Protein AF-0000000066034000 (afdb_homodimer)

InterPro domains:
  IPR001564 Nucleoside diphosphate kinase [MF_00451] (3-138)
  IPR001564 Nucleoside diphosphate kinase [PR01243] (6-28)
  IPR001564 Nucleoside diphosphate kinase [PR01243] (50-69)
  IPR001564 Nucleoside diphosphate kinase [PR01243] (70-87)
  IPR001564 Nucleoside diphosphate kinase [PR01243] (91-107)
  IPR001564 Nucleoside diphosphate kinase [PR01243] (114-133)
  IPR023005 Nucleoside diphosphate kinase, active site [PS00469] (114-122)
  IPR034907 Nucleoside diphosphate kinase-like domain [PF00334] (4-137)
  IPR034907 Nucleoside diphosphate kinase-like domain [SM00562] (3-140)
  IPR036850 Nucleoside diphosphate kinase-like domain superfamily [G3DSA:3.30.70.141] (1-139)
  IPR036850 Nucleoside diphosphate kinase-like domain superfamily [SSF54919] (1-141)

pLDDT: mean 97.98, std 2.32, range [75.38, 98.94]

Radius of gyration: 18.68 Å; Cα contacts (8 Å, |Δi|>4): 639; chains: 2; bounding box: 47×59×44 Å

Organism: Shewanella woodyi (strain ATCC 51908 / MS32) (NCBI:txid392500)

Sequence (286 aa):
MAIERTFSIIKPDAVAKNNIGAIYNRFETAGLKIIASKMVHLSKEQAEGFYAEHSERPFFGALVAFMTSGPIMVQTLEGENAVLAHRDILGATNPAEAAPGTIRADFAESIDENAAHGSDSVASAEREVAYFFSAEELCPRTRMAIERTFSIIKPDAVAKNNIGAIYNRFETAGLKIIASKMVHLSKEQAEGFYAEHSERPFFGALVAFMTSGPIMVQTLEGENAVLAHRDILGATNPAEAAPGTIRADFAESIDENAAHGSDSVASAEREVAYFFSAEELCPRTR

Foldseek 3Di:
DDKAKKKKKQAFQCVVVVCPVVLVVLCVVLPKDWQFKDKDQDDLVLLCVLVVVCVPPPCSVVLSCRRNVGIMMMTMIIDDVSQVSLDLQQADLALVRGDPRHQQVVRADGSSGRRMDMDNDRVSRVVNCVSVDDPVRGHDPPD/DDKAKKKKKFAFQCVVVVCPVVLVVLCVVLPKDWQFKDKDQDDLVLLCVLVVVCVPPPCSVVLSCRRNVGIMMMTMIIDDVSQVSLDLQQADLALVRGDPRHQQVVRADGSSGRRMDIDNDRVSRVVNCVSVDDPVRGHDPPD

Nearest PDB structures (foldseek):
  4s0m-assembly4_H  TM=9.935E-01  e=2.682E-28  Acinetobacter baumannii
  6aes-assembly2_B  TM=9.960E-01  e=1.277E-26  Pseudomonas aeruginosa
  2hur-assembly1_A  TM=9.960E-01  e=2.692E-26  Escherichia coli
  3vgv-assembly3_E  TM=9.966E-01  e=9.757E-26  Halomonas sp. #593
  5v6d-assembly3_F  TM=9.960E-01  e=4.334E-25  Neisseria gonorrhoeae NCCP11945

Solvent-accessible surface area (backbone atoms only — not comparable to full-atom values): 14395 Å² total; per-residue (Å²): 129,61,77,32,52,22,24,37,33,40,28,28,65,24,46,52,67,50,37,57,14,59,52,41,29,54,44,27,73,71,61,34,38,79,31,24,36,36,42,44,59,44,48,66,68,55,40,46,60,73,48,44,92,39,66,86,44,90,57,33,66,60,49,40,52,49,54,43,51,19,31,28,40,40,34,34,34,36,24,67,47,21,35,63,54,49,45,61,46,34,36,40,70,44,23,92,73,16,52,85,88,13,48,13,36,70,58,27,81,37,65,88,47,26,27,57,49,65,35,90,38,64,70,51,8,54,54,53,38,55,72,78,40,58,78,85,44,52,31,69,79,70,83,129,61,76,31,52,22,24,40,31,40,28,27,65,25,46,53,67,50,38,57,14,60,52,41,29,53,44,27,74,70,60,35,40,79,30,24,36,36,42,46,59,44,48,68,68,57,41,46,61,73,46,44,92,38,65,85,45,92,58,33,65,60,49,38,52,49,54,42,51,20,32,29,40,39,34,34,33,36,23,66,47,22,35,62,52,48,45,60,47,35,35,41,68,43,24,91,74,17,55,86,87,14,47,12,36,70,59,27,83,36,66,90,46,27,28,57,49,66,34,91,37,62,71,52,9,53,54,54,40,54,72,78,39,57,79,85,46,53,31,69,79,70,83

Structure (mmCIF, N/CA/C/O backbone):
data_AF-0000000066034000-model_v1
#
loop_
_entity.id
_entity.type
_entity.pdbx_description
1 polymer 'Nucleoside diphosphate kinase'
#
loop_
_atom_site.group_PDB
_atom_site.id
_atom_site.type_symbol
_atom_site.label_atom_id
_atom_site.label_alt_id
_atom_site.label_comp_id
_atom_site.label_asym_id
_atom_site.label_entity_id
_atom_site.label_seq_id
_atom_site.pdbx_PDB_ins_code
_atom_site.Cartn_x
_atom_site.Cartn_y
_atom_site.Cartn_z
_atom_site.occupancy
_atom_site.B_iso_or_equiv
_atom_site.auth_seq_id
_atom_site.auth_comp_id
_atom_site.auth_asym_id
_atom_site.auth_atom_id
_atom_site.pdbx_PDB_model_num
ATOM 1 N N . MET A 1 1 ? 25.391 -10.039 -3.061 1 75.38 1 MET A N 1
ATOM 2 C CA . MET A 1 1 ? 24.344 -10.734 -3.809 1 75.38 1 MET A CA 1
ATOM 3 C C . MET A 1 1 ? 23.641 -9.781 -4.77 1 75.38 1 MET A C 1
ATOM 5 O O . MET A 1 1 ? 23.734 -8.562 -4.625 1 75.38 1 MET A O 1
ATOM 9 N N . ALA A 1 2 ? 22.906 -10.352 -5.715 1 91.31 2 ALA A N 1
ATOM 10 C CA . ALA A 1 2 ? 22.391 -9.5 -6.785 1 91.31 2 ALA A CA 1
ATOM 11 C C . ALA A 1 2 ? 21.109 -8.797 -6.359 1 91.31 2 ALA A C 1
ATOM 13 O O . ALA A 1 2 ? 20.25 -9.398 -5.707 1 91.31 2 ALA A O 1
ATOM 14 N N . ILE A 1 3 ? 20.953 -7.5 -6.457 1 96.19 3 ILE A N 1
ATOM 15 C CA . ILE A 1 3 ? 19.703 -6.754 -6.277 1 96.19 3 ILE A CA 1
ATOM 16 C C . ILE A 1 3 ? 18.75 -7.066 -7.422 1 96.19 3 ILE A C 1
ATOM 18 O O . ILE A 1 3 ? 19.109 -6.938 -8.594 1 96.19 3 ILE A O 1
ATOM 22 N N . GLU A 1 4 ? 17.594 -7.617 -7.07 1 98.25 4 GLU A N 1
ATOM 23 C CA . GLU A 1 4 ? 16.547 -7.98 -8.023 1 98.25 4 GLU A CA 1
ATOM 24 C C . GLU A 1 4 ? 15.242 -7.262 -7.703 1 98.25 4 GLU A C 1
ATOM 26 O O . GLU A 1 4 ? 15.094 -6.691 -6.621 1 98.25 4 GLU A O 1
ATOM 31 N N . ARG A 1 5 ? 14.5 -7.227 -8.727 1 98.62 5 ARG A N 1
ATOM 32 C CA . ARG A 1 5 ? 13.109 -6.805 -8.555 1 98.62 5 ARG A CA 1
ATOM 33 C C . ARG A 1 5 ? 12.148 -7.965 -8.781 1 98.62 5 ARG A C 1
ATOM 35 O O . ARG A 1 5 ? 12.43 -8.852 -9.586 1 98.62 5 ARG A O 1
ATOM 42 N N . THR A 1 6 ? 11.062 -7.984 -8.078 1 98.88 6 THR A N 1
ATOM 43 C CA . THR A 1 6 ? 9.992 -8.961 -8.281 1 98.88 6 THR A CA 1
ATOM 44 C C . THR A 1 6 ? 8.625 -8.289 -8.188 1 98.88 6 THR A C 1
ATOM 46 O O . THR A 1 6 ? 8.523 -7.137 -7.762 1 98.88 6 THR A O 1
ATOM 49 N N . PHE A 1 7 ? 7.66 -8.953 -8.742 1 98.94 7 PHE A N 1
ATOM 50 C CA . PHE A 1 7 ? 6.289 -8.469 -8.758 1 98.94 7 PHE A CA 1
ATOM 51 C C . PHE A 1 7 ? 5.434 -9.203 -7.734 1 98.94 7 PHE A C 1
ATOM 53 O O . PHE A 1 7 ? 5.594 -10.406 -7.539 1 98.94 7 PHE A O 1
ATOM 60 N N . SER A 1 8 ? 4.516 -8.469 -7.133 1 98.94 8 SER A N 1
ATOM 61 C CA . SER A 1 8 ? 3.664 -9.031 -6.09 1 98.94 8 SER A CA 1
ATOM 62 C C . SER A 1 8 ? 2.238 -8.508 -6.199 1 98.94 8 SER A C 1
ATOM 64 O O . SER A 1 8 ? 2.023 -7.34 -6.535 1 98.94 8 SER A O 1
ATOM 66 N N . ILE A 1 9 ? 1.242 -9.32 -5.922 1 98.94 9 ILE A N 1
ATOM 67 C CA . ILE A 1 9 ? -0.157 -8.93 -5.793 1 98.94 9 ILE A CA 1
ATOM 68 C C . ILE A 1 9 ? -0.694 -9.375 -4.434 1 98.94 9 ILE A C 1
ATOM 70 O O . ILE A 1 9 ? -0.522 -10.531 -4.039 1 98.94 9 ILE A O 1
ATOM 74 N N . ILE A 1 10 ? -1.236 -8.531 -3.701 1 98.94 10 ILE A N 1
ATOM 75 C CA . ILE A 1 10 ? -2.189 -8.938 -2.674 1 98.94 10 ILE A CA 1
ATOM 76 C C . ILE A 1 10 ? -3.574 -9.109 -3.291 1 98.94 10 ILE A C 1
ATOM 78 O O . ILE A 1 10 ? -4.141 -8.156 -3.836 1 98.94 10 ILE A O 1
ATOM 82 N N . LYS A 1 11 ? -4.113 -10.258 -3.158 1 98.88 11 LYS A N 1
ATOM 83 C CA . LYS A 1 11 ? -5.281 -10.656 -3.934 1 98.88 11 LYS A CA 1
ATOM 84 C C . LYS A 1 11 ? -6.574 -10.211 -3.252 1 98.88 11 LYS A C 1
ATOM 86 O O . LYS A 1 11 ? -6.547 -9.711 -2.125 1 98.88 11 LYS A O 1
ATOM 91 N N . PRO A 1 12 ? -7.73 -10.352 -3.938 1 98.75 12 PRO A N 1
ATOM 92 C CA . PRO A 1 12 ? -8.984 -9.766 -3.467 1 98.75 12 PRO A CA 1
ATOM 93 C C . PRO A 1 12 ? -9.391 -10.266 -2.082 1 98.75 12 PRO A C 1
ATOM 95 O O . PRO A 1 12 ? -9.922 -9.5 -1.274 1 98.75 12 PRO A O 1
ATOM 98 N N . ASP A 1 13 ? -9.148 -11.508 -1.766 1 98.31 13 ASP A N 1
ATOM 99 C CA . ASP A 1 13 ? -9.562 -12.062 -0.48 1 98.31 13 ASP A CA 1
ATOM 100 C C . ASP A 1 13 ? -8.812 -11.398 0.671 1 98.31 13 ASP A C 1
ATOM 102 O O . ASP A 1 13 ? -9.414 -11.023 1.682 1 98.31 13 ASP A O 1
ATOM 106 N N . ALA A 1 14 ? -7.531 -11.266 0.508 1 98.69 14 ALA A N 1
ATOM 107 C CA . ALA A 1 14 ? -6.707 -10.648 1.547 1 98.69 14 ALA A CA 1
ATOM 108 C C . ALA A 1 14 ? -7.012 -9.156 1.677 1 98.69 14 ALA A C 1
ATOM 110 O O . ALA A 1 14 ? -7.023 -8.617 2.783 1 98.69 14 ALA A O 1
ATOM 111 N N . VAL A 1 15 ? -7.262 -8.461 0.536 1 98.88 15 VAL A N 1
ATOM 112 C CA . VAL A 1 15 ? -7.656 -7.055 0.576 1 98.88 15 VAL A CA 1
ATOM 113 C C . VAL A 1 15 ? -8.984 -6.91 1.319 1 98.88 15 VAL A C 1
ATOM 115 O O . VAL A 1 15 ? -9.125 -6.039 2.18 1 98.88 15 VAL A O 1
ATOM 118 N N . ALA A 1 16 ? -9.914 -7.77 1.046 1 98.56 16 ALA A N 1
ATOM 119 C CA . ALA A 1 16 ? -11.234 -7.723 1.656 1 98.56 16 ALA A CA 1
ATOM 120 C C . ALA A 1 16 ? -11.148 -7.883 3.172 1 98.56 16 ALA A C 1
ATOM 122 O O . ALA A 1 16 ? -11.953 -7.312 3.91 1 98.56 16 ALA A O 1
ATOM 123 N N . LYS A 1 17 ? -10.172 -8.578 3.596 1 98.19 17 LYS A N 1
ATOM 124 C CA . LYS A 1 17 ? -10.039 -8.898 5.012 1 98.19 17 LYS A CA 1
ATOM 125 C C . LYS A 1 17 ? -9.156 -7.879 5.727 1 98.19 17 LYS A C 1
ATOM 127 O O . LYS A 1 17 ? -8.789 -8.07 6.891 1 98.19 17 LYS A O 1
ATOM 132 N N . ASN A 1 18 ? -8.766 -6.824 5.043 1 98.69 18 ASN A N 1
ATOM 133 C CA . ASN A 1 18 ? -7.918 -5.781 5.613 1 98.69 18 ASN A CA 1
ATOM 134 C C . ASN A 1 18 ? -6.562 -6.332 6.047 1 98.69 18 ASN A C 1
ATOM 136 O O . ASN A 1 18 ? -6.094 -6.039 7.148 1 98.69 18 ASN A O 1
ATOM 140 N N . ASN A 1 19 ? -5.914 -7.047 5.121 1 98.81 19 ASN A N 1
ATOM 141 C CA . ASN A 1 19 ? -4.621 -7.637 5.449 1 98.81 19 ASN A CA 1
ATOM 142 C C . ASN A 1 19 ? -3.492 -6.996 4.645 1 98.81 19 ASN A C 1
ATOM 144 O O . ASN A 1 19 ? -2.381 -7.523 4.598 1 98.81 19 ASN A O 1
ATOM 148 N N . ILE A 1 20 ? -3.713 -5.906 3.961 1 98.94 20 ILE A N 1
ATOM 149 C CA . ILE A 1 20 ? -2.693 -5.262 3.145 1 98.94 20 ILE A CA 1
ATOM 150 C C . ILE A 1 20 ? -1.487 -4.902 4.012 1 98.94 20 ILE A C 1
ATOM 152 O O . ILE A 1 20 ? -0.352 -5.258 3.684 1 98.94 20 ILE A O 1
ATOM 156 N N . GLY A 1 21 ? -1.749 -4.223 5.129 1 98.88 21 GLY A N 1
ATOM 157 C CA . GLY A 1 21 ? -0.679 -3.771 6.004 1 98.88 21 GLY A CA 1
ATOM 158 C C . GLY A 1 21 ? 0.119 -4.91 6.609 1 98.88 21 GLY A C 1
ATOM 159 O O . GLY A 1 21 ? 1.35 -4.863 6.648 1 98.88 21 GLY A O 1
ATOM 160 N N . ALA A 1 22 ? -0.566 -5.895 7.109 1 98.88 22 ALA A N 1
ATOM 161 C CA . ALA A 1 22 ? 0.103 -7.051 7.699 1 98.88 22 ALA A CA 1
ATOM 162 C C . ALA A 1 22 ? 1.026 -7.723 6.688 1 98.88 22 ALA A C 1
ATOM 164 O O . ALA A 1 22 ? 2.146 -8.117 7.023 1 98.88 22 ALA A O 1
ATOM 165 N N . ILE A 1 23 ? 0.591 -7.855 5.465 1 98.94 23 ILE A N 1
ATOM 166 C CA . ILE A 1 23 ? 1.365 -8.516 4.422 1 98.94 23 ILE A CA 1
ATOM 167 C C . ILE A 1 23 ? 2.539 -7.633 4.008 1 98.94 23 ILE A C 1
ATOM 169 O O . ILE A 1 23 ? 3.676 -8.102 3.912 1 98.94 23 ILE A O 1
ATOM 173 N N . TYR A 1 24 ? 2.312 -6.316 3.77 1 98.94 24 TYR A N 1
ATOM 174 C CA . TYR A 1 24 ? 3.391 -5.387 3.457 1 98.94 24 TYR A CA 1
ATOM 175 C C . TYR A 1 24 ? 4.465 -5.41 4.539 1 98.94 24 TYR A C 1
ATOM 177 O O . TYR A 1 24 ? 5.656 -5.344 4.242 1 98.94 24 TYR A O 1
ATOM 185 N N . ASN A 1 25 ? 3.988 -5.473 5.762 1 98.81 25 ASN A N 1
ATOM 186 C CA . ASN A 1 25 ? 4.934 -5.469 6.871 1 98.81 25 ASN A CA 1
ATOM 187 C C . ASN A 1 25 ? 5.875 -6.672 6.809 1 98.81 25 ASN A C 1
ATOM 189 O O . ASN A 1 25 ? 7.047 -6.566 7.172 1 98.81 25 ASN A O 1
ATOM 193 N N . ARG A 1 26 ? 5.375 -7.801 6.363 1 98.62 26 ARG A N 1
ATOM 194 C CA . ARG A 1 26 ? 6.219 -8.984 6.219 1 98.62 26 ARG A CA 1
ATOM 195 C C . ARG A 1 26 ? 7.277 -8.766 5.145 1 98.62 26 ARG A C 1
ATOM 197 O O . ARG A 1 26 ? 8.422 -9.203 5.297 1 98.62 26 ARG A O 1
ATOM 204 N N . PHE A 1 27 ? 6.906 -8.141 3.977 1 98.81 27 PHE A N 1
ATOM 205 C CA . PHE A 1 27 ? 7.879 -7.84 2.936 1 98.81 27 PHE A CA 1
ATOM 206 C C . PHE A 1 27 ? 8.984 -6.938 3.473 1 98.81 27 PHE A C 1
ATOM 208 O O . PHE A 1 27 ? 10.172 -7.234 3.309 1 98.81 27 PHE A O 1
ATOM 215 N N . GLU A 1 28 ? 8.562 -5.902 4.16 1 98.75 28 GLU A N 1
ATOM 216 C CA . GLU A 1 28 ? 9.5 -4.863 4.586 1 98.75 28 GLU A CA 1
ATOM 217 C C . GLU A 1 28 ? 10.398 -5.359 5.711 1 98.75 28 GLU A C 1
ATOM 219 O O . GLU A 1 28 ? 11.586 -5.023 5.754 1 98.75 28 GLU A O 1
ATOM 224 N N . THR A 1 29 ? 9.875 -6.16 6.625 1 98.12 29 THR A N 1
ATOM 225 C CA . THR A 1 29 ? 10.68 -6.672 7.727 1 98.12 29 THR A CA 1
ATOM 226 C C . THR A 1 29 ? 11.695 -7.699 7.227 1 98.12 29 THR A C 1
ATOM 228 O O . THR A 1 29 ? 12.703 -7.953 7.883 1 98.12 29 THR A O 1
ATOM 231 N N . ALA A 1 30 ? 11.422 -8.297 6.078 1 98.06 30 ALA A N 1
ATOM 232 C CA . ALA A 1 30 ? 12.336 -9.25 5.465 1 98.06 30 ALA A CA 1
ATOM 233 C C . ALA A 1 30 ? 13.398 -8.531 4.633 1 98.06 30 ALA A C 1
ATOM 235 O O . ALA A 1 30 ? 14.242 -9.172 3.998 1 98.06 30 ALA A O 1
ATOM 236 N N . GLY A 1 31 ? 13.305 -7.238 4.562 1 97.88 31 GLY A N 1
ATOM 237 C CA . GLY A 1 31 ? 14.344 -6.457 3.914 1 97.88 31 GLY A CA 1
ATOM 238 C C . GLY A 1 31 ? 14.008 -6.078 2.486 1 97.88 31 GLY A C 1
ATOM 239 O O . GLY A 1 31 ? 14.812 -5.465 1.789 1 97.88 31 GLY A O 1
ATOM 240 N N . LEU A 1 32 ? 12.852 -6.484 1.989 1 98.81 32 LEU A N 1
ATOM 241 C CA . LEU A 1 32 ? 12.406 -6.066 0.664 1 98.81 32 LEU A CA 1
ATOM 242 C C . LEU A 1 32 ? 11.844 -4.648 0.703 1 98.81 32 LEU A C 1
ATOM 244 O O . LEU A 1 32 ? 11.164 -4.273 1.661 1 98.81 32 LEU A O 1
ATOM 248 N N . LYS A 1 33 ? 12.117 -3.871 -0.318 1 98.88 33 LYS A N 1
ATOM 249 C CA . LYS A 1 33 ? 11.648 -2.492 -0.419 1 98.88 33 LYS A CA 1
ATOM 250 C C . LYS A 1 33 ? 10.562 -2.355 -1.48 1 98.88 33 LYS A C 1
ATOM 252 O O . LYS A 1 33 ? 10.75 -2.771 -2.625 1 98.88 33 LYS A O 1
ATOM 257 N N . ILE A 1 34 ? 9.453 -1.823 -1.11 1 98.94 34 ILE A N 1
ATOM 258 C CA . ILE A 1 34 ? 8.43 -1.477 -2.09 1 98.94 34 ILE A CA 1
ATOM 259 C C . ILE A 1 34 ? 8.883 -0.264 -2.9 1 98.94 34 ILE A C 1
ATOM 261 O O . ILE A 1 34 ? 9.164 0.797 -2.34 1 98.94 34 ILE A O 1
ATOM 265 N N . ILE A 1 35 ? 8.898 -0.412 -4.242 1 98.94 35 ILE A N 1
ATOM 266 C CA . ILE A 1 35 ? 9.398 0.701 -5.043 1 98.94 35 ILE A CA 1
ATOM 267 C C . ILE A 1 35 ? 8.328 1.13 -6.051 1 98.94 35 ILE A C 1
ATOM 269 O O . ILE A 1 35 ? 8.516 2.102 -6.785 1 98.94 35 ILE A O 1
ATOM 273 N N . ALA A 1 36 ? 7.254 0.434 -6.148 1 98.94 36 ALA A N 1
ATOM 274 C CA . ALA A 1 36 ? 6.008 0.792 -6.824 1 98.94 36 ALA A CA 1
ATOM 275 C C . ALA A 1 36 ? 4.82 0.062 -6.207 1 98.94 36 ALA A C 1
ATOM 277 O O . ALA A 1 36 ? 4.941 -1.09 -5.785 1 98.94 36 ALA A O 1
ATOM 278 N N . SER A 1 37 ? 3.754 0.711 -6.199 1 98.94 37 SER A N 1
ATOM 279 C CA . SER A 1 37 ? 2.547 0.108 -5.641 1 98.94 37 SER A CA 1
ATOM 280 C C . SER A 1 37 ? 1.302 0.892 -6.039 1 98.94 37 SER A C 1
ATOM 282 O O . SER A 1 37 ? 1.327 2.123 -6.09 1 98.94 37 SER A O 1
ATOM 284 N N . LYS A 1 38 ? 0.233 0.227 -6.324 1 98.88 38 LYS A N 1
ATOM 285 C CA . LYS A 1 38 ? -1.066 0.875 -6.477 1 98.88 38 LYS A CA 1
ATOM 286 C C . LYS A 1 38 ? -2.205 -0.127 -6.305 1 98.88 38 LYS A C 1
ATOM 288 O O . LYS A 1 38 ? -2.025 -1.324 -6.539 1 98.88 38 LYS A O 1
ATOM 293 N N . MET A 1 39 ? -3.311 0.353 -5.84 1 98.94 39 MET A N 1
ATOM 294 C CA . MET A 1 39 ? -4.547 -0.422 -5.777 1 98.94 39 MET A CA 1
ATOM 295 C C . MET A 1 39 ? -5.289 -0.371 -7.109 1 98.94 39 MET A C 1
ATOM 297 O O . MET A 1 39 ? -5.387 0.689 -7.73 1 98.94 39 MET A O 1
ATOM 301 N N . VAL A 1 40 ? -5.754 -1.495 -7.551 1 98.69 40 VAL A N 1
ATOM 302 C CA . VAL A 1 40 ? -6.535 -1.556 -8.781 1 98.69 40 VAL A CA 1
ATOM 303 C C . VAL A 1 40 ? -7.68 -2.553 -8.617 1 98.69 40 VAL A C 1
ATOM 305 O O . VAL A 1 40 ? -7.57 -3.514 -7.855 1 98.69 40 VAL A O 1
ATOM 308 N N . HIS A 1 41 ? -8.781 -2.234 -9.227 1 98.69 41 HIS A N 1
ATOM 309 C CA . HIS A 1 41 ? -9.82 -3.232 -9.477 1 98.69 41 HIS A CA 1
ATOM 310 C C . HIS A 1 41 ? -9.797 -3.697 -10.93 1 98.69 41 HIS A C 1
ATOM 312 O O . HIS A 1 41 ? -10.195 -2.957 -11.828 1 98.69 41 HIS A O 1
ATOM 318 N N . LEU A 1 42 ? -9.328 -4.902 -11.133 1 98.69 42 LEU A N 1
ATOM 319 C CA . LEU A 1 42 ? -9.078 -5.383 -12.484 1 98.69 42 LEU A CA 1
ATOM 320 C C . LEU A 1 42 ? -10.391 -5.559 -13.25 1 98.69 42 LEU A C 1
ATOM 322 O O . LEU A 1 42 ? -11.383 -6.031 -12.695 1 98.69 42 LEU A O 1
ATOM 326 N N . SER A 1 43 ? -10.344 -5.105 -14.484 1 98.44 43 SER A N 1
ATOM 327 C CA . SER A 1 43 ? -11.375 -5.574 -15.406 1 98.44 43 SER A CA 1
ATOM 328 C C . SER A 1 43 ? -11.141 -7.027 -15.805 1 98.44 43 SER A C 1
ATOM 330 O O . SER A 1 43 ? -10.055 -7.57 -15.586 1 98.44 43 SER A O 1
ATOM 332 N N . LYS A 1 44 ? -12.164 -7.648 -16.375 1 98.56 44 LYS A N 1
ATOM 333 C CA . LYS A 1 44 ? -12.008 -9 -16.906 1 98.56 44 LYS A CA 1
ATOM 334 C C . LYS A 1 44 ? -10.875 -9.062 -17.922 1 98.56 44 LYS A C 1
ATOM 336 O O . LYS A 1 44 ? -10.055 -9.984 -17.891 1 98.56 44 LYS A O 1
ATOM 341 N N . GLU A 1 45 ? -10.844 -8.094 -18.828 1 98.62 45 GLU A N 1
ATOM 342 C CA . GLU A 1 45 ? -9.82 -8.039 -19.875 1 98.62 45 GLU A CA 1
ATOM 343 C C . GLU A 1 45 ? -8.422 -7.934 -19.266 1 98.62 45 GLU A C 1
ATOM 345 O O . GLU A 1 45 ? -7.496 -8.609 -19.719 1 98.62 45 GLU A O 1
ATOM 350 N N . GLN A 1 46 ? -8.227 -7.121 -18.281 1 98.75 46 GLN A N 1
ATOM 351 C CA . GLN A 1 46 ? -6.941 -6.969 -17.609 1 98.75 46 GLN A CA 1
ATOM 352 C C . GLN A 1 46 ? -6.508 -8.273 -16.953 1 98.75 46 GLN A C 1
ATOM 354 O O . GLN A 1 46 ? -5.348 -8.672 -17.047 1 98.75 46 GLN A O 1
ATOM 359 N N . ALA A 1 47 ? -7.441 -8.898 -16.234 1 98.81 47 ALA A N 1
ATOM 360 C CA . ALA A 1 47 ? -7.125 -10.156 -15.555 1 98.81 47 ALA A CA 1
ATOM 361 C C . ALA A 1 47 ? -6.758 -11.242 -16.562 1 98.81 47 ALA A C 1
ATOM 363 O O . ALA A 1 47 ? -5.766 -11.953 -16.375 1 98.81 47 ALA A O 1
ATOM 364 N N . GLU A 1 48 ? -7.527 -11.359 -17.641 1 98.75 48 GLU A N 1
ATOM 365 C CA . GLU A 1 48 ? -7.242 -12.336 -18.688 1 98.75 48 GLU A CA 1
ATOM 366 C C . GLU A 1 48 ? -5.883 -12.078 -19.328 1 98.75 48 GLU A C 1
ATOM 368 O O . GLU A 1 48 ? -5.141 -13.016 -19.625 1 98.75 48 GLU A O 1
ATOM 373 N N . GLY A 1 49 ? -5.594 -10.859 -19.578 1 98.69 49 GLY A N 1
ATOM 374 C CA . GLY A 1 49 ? -4.305 -10.5 -20.156 1 98.69 49 GLY A CA 1
ATOM 375 C C . GLY A 1 49 ? -3.137 -10.852 -19.25 1 98.69 49 GLY A C 1
ATOM 376 O O . GLY A 1 49 ? -2.143 -11.414 -19.703 1 98.69 49 GLY A O 1
ATOM 377 N N . PHE A 1 50 ? -3.277 -10.586 -18.031 1 98.69 50 PHE A N 1
ATOM 378 C CA . PHE A 1 50 ? -2.201 -10.836 -17.078 1 98.69 50 PHE A CA 1
ATOM 379 C C . PHE A 1 50 ? -1.953 -12.336 -16.922 1 98.69 50 PHE A C 1
ATOM 381 O O . PHE A 1 50 ? -0.805 -12.773 -16.828 1 98.69 50 PHE A O 1
ATOM 388 N N . TYR A 1 51 ? -3.039 -13.07 -16.875 1 98.25 51 TYR A N 1
ATOM 389 C CA . TYR A 1 51 ? -2.932 -14.508 -16.656 1 98.25 51 TYR A CA 1
ATOM 390 C C . TYR A 1 51 ? -3.055 -15.281 -17.969 1 98.25 51 TYR A C 1
ATOM 392 O O . TYR A 1 51 ? -3.453 -16.438 -17.969 1 98.25 51 TYR A O 1
ATOM 400 N N . ALA A 1 52 ? -2.73 -14.68 -19.062 1 97.81 52 ALA A N 1
ATOM 401 C CA . ALA A 1 52 ? -2.934 -15.242 -20.391 1 97.81 52 ALA A CA 1
ATOM 402 C C . ALA A 1 52 ? -2.234 -16.594 -20.531 1 97.81 52 ALA A C 1
ATOM 404 O O . ALA A 1 52 ? -2.713 -17.469 -21.25 1 97.81 52 ALA A O 1
ATOM 405 N N . GLU A 1 53 ? -1.141 -16.797 -19.875 1 95.81 53 GLU A N 1
ATOM 406 C CA . GLU A 1 53 ? -0.387 -18.047 -19.938 1 95.81 53 GLU A CA 1
ATOM 407 C C . GLU A 1 53 ? -1.21 -19.203 -19.406 1 95.81 53 GLU A C 1
ATOM 409 O O . GLU A 1 53 ? -0.898 -20.375 -19.672 1 95.81 53 GLU A O 1
ATOM 414 N N . HIS A 1 54 ? -2.287 -18.922 -18.641 1 96.5 54 HIS A N 1
ATOM 415 C CA . HIS A 1 54 ? -3.141 -19.953 -18.062 1 96.5 54 HIS A CA 1
ATOM 416 C C . HIS A 1 54 ? -4.449 -20.078 -18.828 1 96.5 54 HIS A C 1
ATOM 418 O O . HIS A 1 54 ? -5.367 -20.781 -18.391 1 96.5 54 HIS A O 1
ATOM 424 N N . SER A 1 55 ? -4.566 -19.453 -19.969 1 97.56 55 SER A N 1
ATOM 425 C CA . SER A 1 55 ? -5.844 -19.297 -20.656 1 97.56 55 SER A CA 1
ATOM 426 C C . SER A 1 55 ? -6.43 -20.656 -21.031 1 97.56 55 SER A C 1
ATOM 428 O O . SER A 1 55 ? -7.645 -20.797 -21.172 1 97.56 55 SER A O 1
ATOM 430 N N . GLU A 1 56 ? -5.547 -21.703 -21.141 1 97.75 56 GLU A N 1
ATOM 431 C CA . GLU A 1 56 ? -6.027 -23.016 -21.562 1 97.75 56 GLU A CA 1
ATOM 432 C C . GLU A 1 56 ? -6.242 -23.922 -20.359 1 97.75 56 GLU A C 1
ATOM 434 O O . GLU A 1 56 ? -6.652 -25.078 -20.516 1 97.75 56 GLU A O 1
ATOM 439 N N . ARG A 1 57 ? -5.922 -23.5 -19.203 1 96.75 57 ARG A N 1
ATOM 440 C CA . ARG A 1 57 ? -6.066 -24.297 -17.984 1 96.75 57 ARG A CA 1
ATOM 441 C C . ARG A 1 57 ? -7.508 -24.297 -17.5 1 96.75 57 ARG A C 1
ATOM 443 O O . ARG A 1 57 ? -8.211 -23.297 -17.625 1 96.75 57 ARG A O 1
ATOM 450 N N . PRO A 1 58 ? -7.938 -25.422 -16.875 1 97.19 58 PRO A N 1
ATOM 451 C CA . PRO A 1 58 ? -9.336 -25.531 -16.438 1 97.19 58 PRO A CA 1
ATOM 452 C C . PRO A 1 58 ? -9.711 -24.5 -15.391 1 97.19 58 PRO A C 1
ATOM 454 O O . PRO A 1 58 ? -10.883 -24.109 -15.289 1 97.19 58 PRO A O 1
ATOM 457 N N . PHE A 1 59 ? -8.812 -24.062 -14.672 1 96.31 59 PHE A N 1
ATOM 458 C CA . PHE A 1 59 ? -9.117 -23.141 -13.578 1 96.31 59 PHE A CA 1
ATOM 459 C C . PHE A 1 59 ? -9.117 -21.703 -14.062 1 96.31 59 PHE A C 1
ATOM 461 O O . PHE A 1 59 ? -9.414 -20.781 -13.297 1 96.31 59 PHE A O 1
ATOM 468 N N . PHE A 1 60 ? -8.828 -21.406 -15.328 1 98.06 60 PHE A N 1
ATOM 469 C CA . PHE A 1 60 ? -8.602 -20.062 -15.844 1 98.06 60 PHE A CA 1
ATOM 470 C C . PHE A 1 60 ? -9.828 -19.188 -15.602 1 98.06 60 PHE A C 1
ATOM 472 O O . PHE A 1 60 ? -9.703 -18.062 -15.094 1 98.06 60 PHE A O 1
ATOM 479 N N . GLY A 1 61 ? -10.992 -19.625 -15.898 1 98.06 61 GLY A N 1
ATOM 480 C CA . GLY A 1 61 ? -12.219 -18.859 -15.695 1 98.06 61 GLY A CA 1
ATOM 481 C C . GLY A 1 61 ? -12.445 -18.484 -14.242 1 98.06 61 GLY A C 1
ATOM 482 O O . GLY A 1 61 ? -12.773 -17.328 -13.938 1 98.06 61 GLY A O 1
ATOM 483 N N . ALA A 1 62 ? -12.328 -19.453 -13.344 1 98.19 62 ALA A N 1
ATOM 484 C CA . ALA A 1 62 ? -12.5 -19.219 -11.914 1 98.19 62 ALA A CA 1
ATOM 485 C C . ALA A 1 62 ? -11.453 -18.234 -11.391 1 98.19 62 ALA A C 1
ATOM 487 O O . ALA A 1 62 ? -11.75 -17.391 -10.547 1 98.19 62 ALA A O 1
ATOM 488 N N . LEU A 1 63 ? -10.258 -18.375 -11.914 1 98.19 63 LEU A N 1
ATOM 489 C CA . LEU A 1 63 ? -9.18 -17.469 -11.539 1 98.19 63 LEU A CA 1
ATOM 490 C C . LEU A 1 63 ? -9.531 -16.031 -11.922 1 98.19 63 LEU A C 1
ATOM 492 O O . LEU A 1 63 ? -9.414 -15.117 -11.094 1 98.19 63 LEU A O 1
ATOM 496 N N . VAL A 1 64 ? -9.938 -15.82 -13.125 1 98.75 64 VAL A N 1
ATOM 497 C CA . VAL A 1 64 ? -10.297 -14.5 -13.609 1 98.75 64 VAL A CA 1
ATOM 498 C C . VAL A 1 64 ? -11.469 -13.945 -12.789 1 98.75 64 VAL A C 1
ATOM 500 O O . VAL A 1 64 ? -11.453 -12.789 -12.383 1 98.75 64 VAL A O 1
ATOM 503 N N . ALA A 1 65 ? -12.453 -14.773 -12.508 1 98.56 65 ALA A N 1
ATOM 504 C CA . ALA A 1 65 ? -13.602 -14.359 -11.711 1 98.56 65 ALA A CA 1
ATOM 505 C C . ALA A 1 65 ? -13.172 -13.922 -10.312 1 98.56 65 ALA A C 1
ATOM 507 O O . ALA A 1 65 ? -13.633 -12.898 -9.805 1 98.56 65 ALA A O 1
ATOM 508 N N . PHE A 1 66 ? -12.32 -14.648 -9.758 1 98.5 66 PHE A N 1
ATOM 509 C CA . PHE A 1 66 ? -11.812 -14.336 -8.422 1 98.5 66 PHE A CA 1
ATOM 510 C C . PHE A 1 66 ? -11.039 -13.023 -8.438 1 98.5 66 PHE A C 1
ATOM 512 O O . PHE A 1 66 ? -11.297 -12.141 -7.617 1 98.5 66 PHE A O 1
ATOM 519 N N . MET A 1 67 ? -10.148 -12.82 -9.383 1 98.62 67 MET A N 1
ATOM 520 C CA . MET A 1 67 ? -9.234 -11.688 -9.422 1 98.62 67 MET A CA 1
ATOM 521 C C . MET A 1 67 ? -9.984 -10.398 -9.75 1 98.62 67 MET A C 1
ATOM 523 O O . MET A 1 67 ? -9.469 -9.297 -9.523 1 98.62 67 MET A O 1
ATOM 527 N N . THR A 1 68 ? -11.18 -10.523 -10.281 1 98.56 68 THR A N 1
ATOM 528 C CA . THR A 1 68 ? -11.977 -9.336 -10.594 1 98.56 68 THR A CA 1
ATOM 529 C C . THR A 1 68 ? -13.07 -9.133 -9.562 1 98.56 68 THR A C 1
ATOM 531 O O . THR A 1 68 ? -13.875 -8.203 -9.68 1 98.56 68 THR A O 1
ATOM 534 N N . SER A 1 69 ? -13.18 -9.984 -8.508 1 98.56 69 SER A N 1
ATOM 535 C CA . SER A 1 69 ? -14.266 -9.977 -7.531 1 98.56 69 SER A CA 1
ATOM 536 C C . SER A 1 69 ? -14.117 -8.82 -6.547 1 98.56 69 SER A C 1
ATOM 538 O O . SER A 1 69 ? -15.055 -8.492 -5.82 1 98.56 69 SER A O 1
ATOM 540 N N . GLY A 1 70 ? -12.93 -8.18 -6.508 1 98.62 70 GLY A N 1
ATOM 541 C CA . GLY A 1 70 ? -12.602 -7.043 -5.664 1 98.62 70 GLY A CA 1
ATOM 542 C C . GLY A 1 70 ? -11.258 -6.422 -5.988 1 98.62 70 GLY A C 1
ATOM 543 O O . GLY A 1 70 ? -10.547 -6.895 -6.879 1 98.62 70 GLY A O 1
ATOM 544 N N . PRO A 1 71 ? -10.938 -5.359 -5.273 1 98.88 71 PRO A N 1
ATOM 545 C CA . PRO A 1 71 ? -9.672 -4.684 -5.535 1 98.88 71 PRO A CA 1
ATOM 546 C C . PRO A 1 71 ? -8.461 -5.516 -5.117 1 98.88 71 PRO A C 1
ATOM 548 O O . PRO A 1 71 ? -8.578 -6.41 -4.277 1 98.88 71 PRO A O 1
ATOM 551 N N . ILE A 1 72 ? -7.375 -5.266 -5.758 1 98.94 72 ILE A N 1
ATOM 552 C CA . ILE A 1 72 ? -6.09 -5.879 -5.438 1 98.94 72 ILE A CA 1
ATOM 553 C C . ILE A 1 72 ? -5.047 -4.793 -5.184 1 98.94 72 ILE A C 1
ATOM 555 O O . ILE A 1 72 ? -5.254 -3.631 -5.539 1 98.94 72 ILE A O 1
ATOM 559 N N . MET A 1 73 ? -4.004 -5.113 -4.5 1 98.94 73 MET A N 1
ATOM 560 C CA . MET A 1 73 ? -2.807 -4.285 -4.406 1 98.94 73 MET A CA 1
ATOM 561 C C . MET A 1 73 ? -1.664 -4.887 -5.219 1 98.94 73 MET A C 1
ATOM 563 O O . MET A 1 73 ? -1.24 -6.016 -4.961 1 98.94 73 MET A O 1
ATOM 567 N N . VAL A 1 74 ? -1.163 -4.176 -6.227 1 98.94 74 VAL A N 1
ATOM 568 C CA . VAL A 1 74 ? 0.003 -4.625 -6.98 1 98.94 74 VAL A CA 1
ATOM 569 C C . VAL A 1 74 ? 1.231 -3.822 -6.559 1 98.94 74 VAL A C 1
ATOM 571 O O . VAL A 1 74 ? 1.129 -2.633 -6.254 1 98.94 74 VAL A O 1
ATOM 574 N N . GLN A 1 75 ? 2.389 -4.484 -6.547 1 98.88 75 GLN A N 1
ATOM 575 C CA . GLN A 1 75 ? 3.596 -3.77 -6.145 1 98.88 75 GLN A CA 1
ATOM 576 C C . GLN A 1 75 ? 4.84 -4.398 -6.762 1 98.88 75 GLN A C 1
ATOM 578 O O . GLN A 1 75 ? 4.828 -5.574 -7.137 1 98.88 75 GLN A O 1
ATOM 583 N N . THR A 1 76 ? 5.797 -3.619 -6.977 1 98.94 76 THR A N 1
ATOM 584 C CA . THR A 1 76 ? 7.156 -4.039 -7.293 1 98.94 76 THR A CA 1
ATOM 585 C C . THR A 1 76 ? 8.039 -3.986 -6.051 1 98.94 76 THR A C 1
ATOM 587 O O . THR A 1 76 ? 8.078 -2.975 -5.348 1 98.94 76 THR A O 1
ATOM 590 N N . LEU A 1 77 ? 8.672 -5.066 -5.754 1 98.94 77 LEU A N 1
ATOM 591 C CA . LEU A 1 77 ? 9.586 -5.18 -4.621 1 98.94 77 LEU A CA 1
ATOM 592 C C . LEU A 1 77 ? 11.031 -5.277 -5.09 1 98.94 77 LEU A C 1
ATOM 594 O O . LEU A 1 77 ? 11.32 -5.934 -6.094 1 98.94 77 LEU A O 1
ATOM 598 N N . GLU A 1 78 ? 11.891 -4.617 -4.406 1 98.88 78 GLU A N 1
ATOM 599 C CA . GLU A 1 78 ? 13.32 -4.629 -4.715 1 98.88 78 GLU A CA 1
ATOM 600 C C . GLU A 1 78 ? 14.133 -5.105 -3.516 1 98.88 78 GLU A C 1
ATOM 602 O O . GLU A 1 78 ? 13.852 -4.734 -2.375 1 98.88 78 GLU A O 1
ATOM 607 N N . GLY A 1 79 ? 15.133 -5.941 -3.701 1 98.5 79 GLY A N 1
ATOM 608 C CA . GLY A 1 79 ? 16.031 -6.426 -2.666 1 98.5 79 GLY A CA 1
ATOM 609 C C . GLY A 1 79 ? 16.984 -7.508 -3.154 1 98.5 79 GLY A C 1
ATOM 610 O O . GLY A 1 79 ? 17.031 -7.797 -4.352 1 98.5 79 GLY A O 1
ATOM 611 N N . GLU A 1 80 ? 17.734 -8.016 -2.223 1 98.12 80 GLU A N 1
ATOM 612 C CA . GLU A 1 80 ? 18.641 -9.117 -2.535 1 98.12 80 GLU A CA 1
ATOM 613 C C . GLU A 1 80 ? 17.859 -10.398 -2.84 1 98.12 80 GLU A C 1
ATOM 615 O O . GLU A 1 80 ? 17.078 -10.859 -2.02 1 98.12 80 GLU A O 1
ATOM 620 N N . ASN A 1 81 ? 18.141 -11 -4.086 1 98.19 81 ASN A N 1
ATOM 621 C CA . ASN A 1 81 ? 17.422 -12.195 -4.5 1 98.19 81 ASN A CA 1
ATOM 622 C C . ASN A 1 81 ? 15.922 -12.062 -4.27 1 98.19 81 ASN A C 1
ATOM 624 O O . ASN A 1 81 ? 15.297 -12.945 -3.676 1 98.19 81 ASN A O 1
ATOM 628 N N . ALA A 1 82 ? 15.398 -10.93 -4.676 1 98.75 82 ALA A N 1
ATOM 629 C CA . ALA A 1 82 ? 14.031 -10.539 -4.324 1 98.75 82 ALA A CA 1
ATOM 630 C C . ALA A 1 82 ? 13.023 -11.586 -4.777 1 98.75 82 ALA A C 1
ATOM 632 O O . ALA A 1 82 ? 12.031 -11.836 -4.094 1 98.75 82 ALA A O 1
ATOM 633 N N . VAL A 1 83 ? 13.242 -12.219 -5.953 1 98.75 83 VAL A N 1
ATOM 634 C CA . VAL A 1 83 ? 12.289 -13.211 -6.441 1 98.75 83 VAL A CA 1
ATOM 635 C C . VAL A 1 83 ? 12.203 -14.375 -5.465 1 98.75 83 VAL A C 1
ATOM 637 O O . VAL A 1 83 ? 11.125 -14.711 -4.977 1 98.75 83 VAL A O 1
ATOM 640 N N . LEU A 1 84 ? 13.344 -14.938 -5.164 1 98.25 84 LEU A N 1
ATOM 641 C CA . LEU A 1 84 ? 13.391 -16.078 -4.254 1 98.25 84 LEU A CA 1
ATOM 642 C C . LEU A 1 84 ? 12.938 -15.672 -2.854 1 98.25 84 LEU A C 1
ATOM 644 O O . LEU A 1 84 ? 12.172 -16.391 -2.213 1 98.25 84 LEU A O 1
ATOM 648 N N . ALA A 1 85 ? 13.461 -14.562 -2.336 1 98.44 85 ALA A N 1
ATOM 649 C CA . ALA A 1 85 ? 13.102 -14.086 -1.004 1 98.44 85 ALA A CA 1
ATOM 650 C C . ALA A 1 85 ? 11.586 -13.922 -0.875 1 98.44 85 ALA A C 1
ATOM 652 O O . ALA A 1 85 ? 10.992 -14.32 0.129 1 98.44 85 ALA A O 1
ATOM 653 N N . HIS A 1 86 ? 11.008 -13.328 -1.874 1 98.81 86 HIS A N 1
ATOM 654 C CA . HIS A 1 86 ? 9.562 -13.102 -1.854 1 98.81 86 HIS A CA 1
ATOM 655 C C . HIS A 1 86 ? 8.797 -14.422 -1.881 1 98.81 86 HIS A C 1
ATOM 657 O O . HIS A 1 86 ? 7.812 -14.586 -1.161 1 98.81 86 HIS A O 1
ATOM 663 N N . ARG A 1 87 ? 9.172 -15.328 -2.701 1 98.56 87 ARG A N 1
ATOM 664 C CA . ARG A 1 87 ? 8.5 -16.625 -2.771 1 98.56 87 ARG A CA 1
ATOM 665 C C . ARG A 1 87 ? 8.594 -17.359 -1.44 1 98.56 87 ARG A C 1
ATOM 667 O O . ARG A 1 87 ? 7.648 -18.047 -1.045 1 98.56 87 ARG A O 1
ATOM 674 N N . ASP A 1 88 ? 9.695 -17.219 -0.788 1 98.44 88 ASP A N 1
ATOM 675 C CA . ASP A 1 88 ? 9.852 -17.828 0.528 1 98.44 88 ASP A CA 1
ATOM 676 C C . ASP A 1 88 ? 8.867 -17.234 1.531 1 98.44 88 ASP A C 1
ATOM 678 O O . ASP A 1 88 ? 8.312 -17.953 2.363 1 98.44 88 ASP A O 1
ATOM 682 N N . ILE A 1 89 ? 8.617 -15.953 1.493 1 98.62 89 ILE A N 1
ATOM 683 C CA . ILE A 1 89 ? 7.676 -15.258 2.369 1 98.62 89 ILE A CA 1
ATOM 684 C C . ILE A 1 89 ? 6.25 -15.711 2.061 1 98.62 89 ILE A C 1
ATOM 686 O O . ILE A 1 89 ? 5.438 -15.883 2.973 1 98.62 89 ILE A O 1
ATOM 690 N N . LEU A 1 90 ? 5.961 -15.922 0.822 1 98.69 90 LEU A N 1
ATOM 691 C CA . LEU A 1 90 ? 4.625 -16.328 0.403 1 98.69 90 LEU A CA 1
ATOM 692 C C . LEU A 1 90 ? 4.285 -17.719 0.935 1 98.69 90 LEU A C 1
ATOM 694 O O . LEU A 1 90 ? 3.191 -17.938 1.465 1 98.69 90 LEU A O 1
ATOM 698 N N . GLY A 1 91 ? 5.27 -18.625 0.748 1 98.5 91 GLY A N 1
ATOM 699 C CA . GLY A 1 91 ? 5.008 -20.031 1.074 1 98.5 91 GLY A CA 1
ATOM 700 C C . GLY A 1 91 ? 4.363 -20.797 -0.064 1 98.5 91 GLY A C 1
ATOM 701 O O . GLY A 1 91 ? 4.078 -20.219 -1.121 1 98.5 91 GLY A O 1
ATOM 702 N N . ALA A 1 92 ? 4.09 -22.016 0.215 1 97.75 92 ALA A N 1
ATOM 703 C CA . ALA A 1 92 ? 3.531 -22.906 -0.796 1 97.75 92 ALA A CA 1
ATOM 704 C C . ALA A 1 92 ? 2.178 -22.406 -1.289 1 97.75 92 ALA A C 1
ATOM 706 O O . ALA A 1 92 ? 1.409 -21.828 -0.522 1 97.75 92 ALA A O 1
ATOM 707 N N . THR A 1 93 ? 1.899 -22.641 -2.594 1 96.44 93 THR A N 1
ATOM 708 C CA . THR A 1 93 ? 0.668 -22.188 -3.232 1 96.44 93 THR A CA 1
ATOM 709 C C . THR A 1 93 ? -0.554 -22.719 -2.488 1 96.44 93 THR A C 1
ATOM 711 O O . THR A 1 93 ? -1.521 -21.984 -2.268 1 96.44 93 THR A O 1
ATOM 714 N N . ASN A 1 94 ? -0.424 -24 -2.139 1 97.06 94 ASN A N 1
ATOM 715 C CA . ASN A 1 94 ? -1.486 -24.562 -1.313 1 97.06 94 ASN A CA 1
ATOM 716 C C . ASN A 1 94 ? -1.321 -24.188 0.154 1 97.06 94 ASN A C 1
ATOM 718 O O . ASN A 1 94 ? -0.421 -24.688 0.833 1 97.06 94 ASN A O 1
ATOM 722 N N . PRO A 1 95 ? -2.244 -23.344 0.636 1 97.88 95 PRO A N 1
ATOM 723 C CA . PRO A 1 95 ? -2.088 -22.875 2.012 1 97.88 95 PRO A CA 1
ATOM 724 C C . PRO A 1 95 ? -2.039 -24.016 3.027 1 97.88 95 PRO A C 1
ATOM 726 O O . PRO A 1 95 ? -1.367 -23.891 4.059 1 97.88 95 PRO A O 1
ATOM 729 N N . ALA A 1 96 ? -2.719 -25.125 2.736 1 96.94 96 ALA A N 1
ATOM 730 C CA . ALA A 1 96 ? -2.729 -26.266 3.648 1 96.94 96 ALA A CA 1
ATOM 731 C C . ALA A 1 96 ? -1.344 -26.891 3.754 1 96.94 96 ALA A C 1
ATOM 733 O O . ALA A 1 96 ? -1.037 -27.578 4.738 1 96.94 96 ALA A O 1
ATOM 734 N N . GLU A 1 97 ? -0.529 -26.688 2.82 1 97.88 97 GLU A N 1
ATOM 735 C CA . GLU A 1 97 ? 0.817 -27.25 2.781 1 97.88 97 GLU A CA 1
ATOM 736 C C . GLU A 1 97 ? 1.868 -26.203 3.1 1 97.88 97 GLU A C 1
ATOM 738 O O . GLU A 1 97 ? 3.061 -26.5 3.172 1 97.88 97 GLU A O 1
ATOM 743 N N . ALA A 1 98 ? 1.485 -24.969 3.191 1 98.31 98 ALA A N 1
ATOM 744 C CA . ALA A 1 98 ? 2.42 -23.875 3.439 1 98.31 98 ALA A CA 1
ATOM 745 C C . ALA A 1 98 ? 2.881 -23.875 4.895 1 98.31 98 ALA A C 1
ATOM 747 O O . ALA A 1 98 ? 2.086 -24.125 5.805 1 98.31 98 ALA A O 1
ATOM 748 N N . ALA A 1 99 ? 4.098 -23.594 5.141 1 98.38 99 ALA A N 1
ATOM 749 C CA . ALA A 1 99 ? 4.652 -23.547 6.492 1 98.38 99 ALA A CA 1
ATOM 750 C C . ALA A 1 99 ? 4.02 -22.422 7.309 1 98.38 99 ALA A C 1
ATOM 752 O O . ALA A 1 99 ? 3.781 -21.328 6.789 1 98.38 99 ALA A O 1
ATOM 753 N N . PRO A 1 100 ? 3.727 -22.719 8.625 1 97.81 100 PRO A N 1
ATOM 754 C CA . PRO A 1 100 ? 3.26 -21.625 9.477 1 97.81 100 PRO A CA 1
ATOM 755 C C . PRO A 1 100 ? 4.176 -20.406 9.422 1 97.81 100 PRO A C 1
ATOM 757 O O . PRO A 1 100 ? 5.402 -20.547 9.398 1 97.81 100 PRO A O 1
ATOM 760 N N . GLY A 1 101 ? 3.578 -19.188 9.367 1 98.12 101 GLY A N 1
ATOM 761 C CA . GLY A 1 101 ? 4.371 -17.969 9.305 1 98.12 101 GLY A CA 1
ATOM 762 C C . GLY A 1 101 ? 4.492 -17.406 7.898 1 98.12 101 GLY A C 1
ATOM 763 O O . GLY A 1 101 ? 4.93 -16.266 7.711 1 98.12 101 GLY A O 1
ATOM 764 N N . THR A 1 102 ? 4.098 -18.188 6.902 1 98.75 102 THR A N 1
ATOM 765 C CA . THR A 1 102 ? 4.078 -17.672 5.535 1 98.75 102 THR A CA 1
ATOM 766 C C . THR A 1 102 ? 2.75 -16.984 5.238 1 98.75 102 THR A C 1
ATOM 768 O O . THR A 1 102 ? 1.766 -17.172 5.953 1 98.75 102 THR A O 1
ATOM 771 N N . ILE A 1 103 ? 2.73 -16.203 4.266 1 98.81 103 ILE A N 1
ATOM 772 C CA . ILE A 1 103 ? 1.57 -15.383 3.928 1 98.81 103 ILE A CA 1
ATOM 773 C C . ILE A 1 103 ? 0.388 -16.281 3.578 1 98.81 103 ILE A C 1
ATOM 775 O O . ILE A 1 103 ? -0.722 -16.078 4.078 1 98.81 103 ILE A O 1
ATOM 779 N N . ARG A 1 104 ? 0.636 -17.25 2.734 1 98.81 104 ARG A N 1
ATOM 780 C CA . ARG A 1 104 ? -0.478 -18.062 2.268 1 98.81 104 ARG A CA 1
ATOM 781 C C . ARG A 1 104 ? -1.004 -18.953 3.385 1 98.81 104 ARG A C 1
ATOM 783 O O . ARG A 1 104 ? -2.203 -19.234 3.453 1 98.81 104 ARG A O 1
ATOM 790 N N . ALA A 1 105 ? -0.124 -19.438 4.281 1 98.62 105 ALA A N 1
ATOM 791 C CA . ALA A 1 105 ? -0.575 -20.203 5.441 1 98.62 105 ALA A CA 1
ATOM 792 C C . ALA A 1 105 ? -1.415 -19.344 6.379 1 98.62 105 ALA A C 1
ATOM 794 O O . ALA A 1 105 ? -2.43 -19.797 6.91 1 98.62 105 ALA A O 1
ATOM 795 N N . ASP A 1 106 ? -1.05 -18.141 6.539 1 98.75 106 ASP A N 1
ATOM 796 C CA . ASP A 1 106 ? -1.618 -17.297 7.594 1 98.75 106 ASP A CA 1
ATOM 797 C C . ASP A 1 106 ? -2.867 -16.578 7.102 1 98.75 106 ASP A C 1
ATOM 799 O O . ASP A 1 106 ? -3.775 -16.297 7.887 1 98.75 106 ASP A O 1
ATOM 803 N N . PHE A 1 107 ? -2.959 -16.234 5.758 1 98.62 107 PHE A N 1
ATOM 804 C CA . PHE A 1 107 ? -3.979 -15.273 5.344 1 98.62 107 PHE A CA 1
ATOM 805 C C . PHE A 1 107 ? -4.883 -15.883 4.277 1 98.62 107 PHE A C 1
ATOM 807 O O . PHE A 1 107 ? -5.957 -15.344 3.992 1 98.62 107 PHE A O 1
ATOM 814 N N . ALA A 1 108 ? -4.457 -16.969 3.658 1 98.25 108 ALA A N 1
ATOM 815 C CA . ALA A 1 108 ? -5.219 -17.5 2.535 1 98.25 108 ALA A CA 1
ATOM 816 C C . ALA A 1 108 ? -6.41 -18.328 3.023 1 98.25 108 ALA A C 1
ATOM 818 O O . ALA A 1 108 ? -6.371 -18.906 4.113 1 98.25 108 ALA A O 1
ATOM 819 N N . GLU A 1 109 ? -7.406 -18.328 2.209 1 95.88 109 GLU A N 1
ATOM 820 C CA . GLU A 1 109 ? -8.594 -19.125 2.5 1 95.88 109 GLU A CA 1
ATOM 821 C C . GLU A 1 109 ? -8.484 -20.516 1.874 1 95.88 109 GLU A C 1
ATOM 823 O O . GLU A 1 109 ? -8.914 -21.5 2.467 1 95.88 109 GLU A O 1
ATOM 828 N N . SER A 1 110 ? -7.992 -20.594 0.677 1 96.94 110 SER A N 1
ATOM 829 C CA . SER A 1 110 ? -7.906 -21.828 -0.105 1 96.94 110 SER A CA 1
ATOM 830 C C . SER A 1 110 ? -6.848 -21.703 -1.196 1 96.94 110 SER A C 1
ATOM 832 O O . SER A 1 110 ? -6.23 -20.656 -1.364 1 96.94 110 SER A O 1
ATOM 834 N N . ILE A 1 111 ? -6.652 -22.75 -1.9 1 95.94 111 ILE A N 1
ATOM 835 C CA . ILE A 1 111 ? -5.684 -22.766 -2.988 1 95.94 111 ILE A CA 1
ATOM 836 C C . ILE A 1 111 ? -6.129 -21.828 -4.098 1 95.94 111 ILE A C 1
ATOM 838 O O . ILE A 1 111 ? -5.293 -21.219 -4.777 1 95.94 111 ILE A O 1
ATOM 842 N N . ASP A 1 112 ? -7.469 -21.531 -4.258 1 95.5 112 ASP A N 1
ATOM 843 C CA . ASP A 1 112 ? -8.008 -20.656 -5.285 1 95.5 112 ASP A CA 1
ATOM 844 C C . ASP A 1 112 ? -7.992 -19.203 -4.824 1 95.5 112 ASP A C 1
ATOM 846 O O . ASP A 1 112 ? -7.91 -18.281 -5.648 1 95.5 112 ASP A O 1
ATOM 850 N N . GLU A 1 113 ? -8.188 -18.984 -3.57 1 97.44 113 GLU A N 1
ATOM 851 C CA . GLU A 1 113 ? -8.102 -17.688 -2.914 1 97.44 113 GLU A CA 1
ATOM 852 C C . GLU A 1 113 ? -6.949 -17.641 -1.919 1 97.44 113 GLU A C 1
ATOM 854 O O 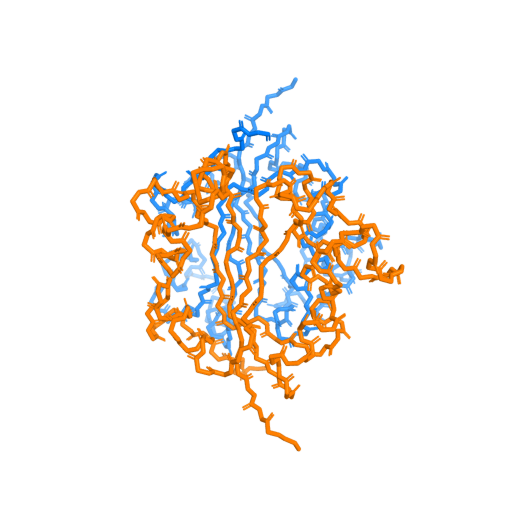. GLU A 1 113 ? -7.16 -17.719 -0.708 1 97.44 113 GLU A O 1
ATOM 859 N N . ASN A 1 114 ? -5.797 -17.469 -2.48 1 97.88 114 ASN A N 1
ATOM 860 C CA . ASN A 1 114 ? -4.609 -17.812 -1.707 1 97.88 114 ASN A CA 1
ATOM 861 C C . ASN A 1 114 ? -3.834 -16.562 -1.294 1 97.88 114 ASN A C 1
ATOM 863 O O . ASN A 1 114 ? -2.623 -16.609 -1.079 1 97.88 114 ASN A O 1
ATOM 867 N N . ALA A 1 115 ? -4.371 -15.367 -1.316 1 98.62 115 ALA A N 1
ATOM 868 C CA . ALA A 1 115 ? -3.955 -14.141 -0.638 1 98.62 115 ALA A CA 1
ATOM 869 C C . ALA A 1 115 ? -2.953 -13.359 -1.481 1 98.62 115 ALA A C 1
ATOM 871 O O . ALA A 1 115 ? -2.912 -12.125 -1.424 1 98.62 115 ALA A O 1
ATOM 872 N N . ALA A 1 116 ? -2.105 -14.109 -2.262 1 98.75 116 ALA A N 1
ATOM 873 C CA . ALA A 1 116 ? -1.036 -13.328 -2.889 1 98.75 116 ALA A CA 1
ATOM 874 C C . ALA A 1 116 ? -0.486 -14.047 -4.117 1 98.75 116 ALA A C 1
ATOM 876 O O . ALA A 1 116 ? -0.643 -15.266 -4.254 1 98.75 116 ALA A O 1
ATOM 877 N N . HIS A 1 117 ? 0.031 -13.258 -5.02 1 98.62 117 HIS A N 1
ATOM 878 C CA . HIS A 1 117 ? 0.762 -13.703 -6.203 1 98.62 117 HIS A CA 1
ATOM 879 C C . HIS A 1 117 ? 2.193 -13.18 -6.191 1 98.62 117 HIS A C 1
ATOM 881 O O . HIS A 1 117 ? 2.447 -12.062 -5.738 1 98.62 117 HIS A O 1
ATOM 887 N N . GLY A 1 118 ? 3.141 -13.961 -6.633 1 98.62 118 GLY A N 1
ATOM 888 C CA . GLY A 1 118 ? 4.527 -13.555 -6.812 1 98.62 118 GLY A CA 1
ATOM 889 C C . GLY A 1 118 ? 5.16 -14.133 -8.062 1 98.62 118 GLY A C 1
ATOM 890 O O . GLY A 1 118 ? 4.844 -15.258 -8.461 1 98.62 118 GLY A O 1
ATOM 891 N N . SER A 1 119 ? 6.082 -13.359 -8.586 1 98.44 119 SER A N 1
ATOM 892 C CA . SER A 1 119 ? 6.793 -13.812 -9.781 1 98.44 119 SER A CA 1
ATOM 893 C C . SER A 1 119 ? 7.609 -15.062 -9.492 1 98.44 119 SER A C 1
ATOM 895 O O . SER A 1 119 ? 8.07 -15.266 -8.367 1 98.44 119 SER A O 1
ATOM 897 N N . ASP A 1 120 ? 7.836 -15.914 -10.547 1 96.88 120 ASP A N 1
ATOM 898 C CA . ASP A 1 120 ? 8.57 -17.156 -10.344 1 96.88 120 ASP A CA 1
ATOM 899 C C . ASP A 1 120 ? 9.984 -17.062 -10.898 1 96.88 120 ASP A C 1
ATOM 901 O O . ASP A 1 120 ? 10.789 -17.984 -10.727 1 96.88 120 ASP A O 1
ATOM 905 N N . SER A 1 121 ? 10.273 -15.992 -11.602 1 97.94 121 SER A N 1
ATOM 906 C CA . SER A 1 121 ? 11.602 -15.75 -12.164 1 97.94 121 SER A CA 1
ATOM 907 C C . SER A 1 121 ? 11.836 -14.258 -12.391 1 97.94 121 SER A C 1
ATOM 909 O O . SER A 1 121 ? 10.891 -13.461 -12.375 1 97.94 121 SER A O 1
ATOM 911 N N . VAL A 1 122 ? 13.078 -13.922 -12.562 1 97.88 122 VAL A N 1
ATOM 912 C CA . VAL A 1 122 ? 13.43 -12.539 -12.859 1 97.88 122 VAL A CA 1
ATOM 913 C C . VAL A 1 122 ? 12.797 -12.109 -14.18 1 97.88 122 VAL A C 1
ATOM 915 O O . VAL A 1 122 ? 12.297 -10.992 -14.305 1 97.88 122 VAL A O 1
ATOM 918 N N . ALA A 1 123 ? 12.75 -13.039 -15.141 1 98 123 ALA A N 1
ATOM 919 C CA . ALA A 1 123 ? 12.164 -12.75 -16.453 1 98 123 ALA A CA 1
ATOM 920 C C . ALA A 1 123 ? 10.664 -12.484 -16.328 1 98 123 ALA A C 1
ATOM 922 O O . ALA A 1 123 ? 10.141 -11.539 -16.906 1 98 123 ALA A O 1
ATOM 923 N N . SER A 1 124 ? 9.961 -13.297 -15.602 1 97.88 124 SER A N 1
ATOM 924 C CA . SER A 1 124 ? 8.531 -13.094 -15.406 1 97.88 124 SER A CA 1
ATOM 925 C C . SER A 1 124 ? 8.258 -11.812 -14.617 1 97.88 124 SER A C 1
ATOM 927 O O . SER A 1 124 ? 7.277 -11.117 -14.883 1 97.88 124 SER A O 1
ATOM 929 N N . ALA A 1 125 ? 9.141 -11.555 -13.664 1 98.69 125 ALA A N 1
ATOM 930 C CA . ALA A 1 125 ? 8.992 -10.328 -12.883 1 98.69 125 ALA A CA 1
ATOM 931 C C . ALA A 1 125 ? 9.047 -9.094 -13.781 1 98.69 125 ALA A C 1
ATOM 933 O O . ALA A 1 125 ? 8.234 -8.18 -13.633 1 98.69 125 ALA A O 1
ATOM 934 N N . GLU A 1 126 ? 9.961 -9.078 -14.648 1 98.38 126 GLU A N 1
ATOM 935 C CA . GLU A 1 126 ? 10.094 -7.949 -15.57 1 98.38 126 GLU A CA 1
ATOM 936 C C . GLU A 1 126 ? 8.82 -7.746 -16.391 1 98.38 126 GLU A C 1
ATOM 938 O O . GLU A 1 126 ? 8.352 -6.617 -16.547 1 98.38 126 GLU A O 1
ATOM 943 N N . ARG A 1 127 ? 8.32 -8.812 -16.922 1 98.19 127 ARG A N 1
ATOM 944 C CA . ARG A 1 127 ? 7.102 -8.75 -17.719 1 98.19 127 ARG A CA 1
ATOM 945 C C . ARG A 1 127 ? 5.922 -8.273 -16.875 1 98.19 127 ARG A C 1
ATOM 947 O O . ARG A 1 127 ? 5.145 -7.426 -17.312 1 98.19 127 ARG A O 1
ATOM 954 N N . GLU A 1 128 ? 5.801 -8.844 -15.727 1 98.75 128 GLU A N 1
ATOM 955 C CA . GLU A 1 128 ? 4.664 -8.547 -14.859 1 98.75 128 GLU A CA 1
ATOM 956 C C . GLU A 1 128 ? 4.719 -7.117 -14.336 1 98.75 128 GLU A C 1
ATOM 958 O O . GLU A 1 128 ? 3.693 -6.438 -14.266 1 98.75 128 GLU A O 1
ATOM 963 N N . VAL A 1 129 ? 5.91 -6.648 -13.953 1 98.81 129 VAL A N 1
ATOM 964 C CA . VAL A 1 129 ? 6.074 -5.258 -13.539 1 98.81 129 VAL A CA 1
ATOM 965 C C . VAL A 1 129 ? 5.652 -4.324 -14.672 1 98.81 129 VAL A C 1
ATOM 967 O O . VAL A 1 129 ? 4.906 -3.371 -14.453 1 98.81 129 VAL A O 1
ATOM 970 N N . ALA A 1 130 ? 6.004 -4.652 -15.859 1 98.69 130 ALA A N 1
ATOM 971 C CA . ALA A 1 130 ? 5.723 -3.809 -17.016 1 98.69 130 ALA A CA 1
ATOM 972 C C . ALA A 1 130 ? 4.238 -3.834 -17.359 1 98.69 130 ALA A C 1
ATOM 974 O O . ALA A 1 130 ? 3.73 -2.92 -18.016 1 98.69 130 ALA A O 1
ATOM 975 N N . TYR A 1 131 ? 3.578 -4.91 -16.953 1 98.75 131 TYR A N 1
ATOM 976 C CA . TYR A 1 131 ? 2.146 -5.012 -17.219 1 98.75 131 TYR A CA 1
ATOM 977 C C . TYR A 1 131 ? 1.375 -3.938 -16.469 1 98.75 131 TYR A C 1
ATOM 979 O O . TYR A 1 131 ? 0.367 -3.424 -16.953 1 98.75 131 TYR A O 1
ATOM 987 N N . PHE A 1 132 ? 1.875 -3.559 -15.281 1 98.75 132 PHE A N 1
ATOM 988 C CA . PHE A 1 132 ? 1.075 -2.715 -14.406 1 98.75 132 PHE A CA 1
ATOM 989 C C . PHE A 1 132 ? 1.718 -1.344 -14.234 1 98.75 132 PHE A C 1
ATOM 991 O O . PHE A 1 132 ? 1.043 -0.375 -13.875 1 98.75 132 PHE A O 1
ATOM 998 N N . PHE A 1 133 ? 3.021 -1.274 -14.461 1 98.81 133 PHE A N 1
ATOM 999 C CA . PHE A 1 133 ? 3.715 -0.04 -14.109 1 98.81 133 PHE A CA 1
ATOM 1000 C C . PHE A 1 133 ? 4.535 0.473 -15.281 1 98.81 133 PHE A C 1
ATOM 1002 O O . PHE A 1 133 ? 5.215 -0.303 -15.961 1 98.81 133 PHE A O 1
ATOM 1009 N N . SER A 1 134 ? 4.453 1.764 -15.523 1 98.31 134 SER A N 1
ATOM 1010 C CA . SER A 1 134 ? 5.418 2.436 -16.391 1 98.31 134 SER A CA 1
ATOM 1011 C C . SER A 1 134 ? 6.727 2.695 -15.648 1 98.31 134 SER A C 1
ATOM 1013 O O . SER A 1 134 ? 6.797 2.553 -14.422 1 98.31 134 SER A O 1
ATOM 1015 N N . ALA A 1 135 ? 7.715 3.049 -16.375 1 97.19 135 ALA A N 1
ATOM 1016 C CA . ALA A 1 135 ? 9.008 3.346 -15.773 1 97.19 135 ALA A CA 1
ATOM 1017 C C . ALA A 1 135 ? 8.898 4.484 -14.766 1 97.19 135 ALA A C 1
ATOM 1019 O O . ALA A 1 135 ? 9.594 4.492 -13.742 1 97.19 135 ALA A O 1
ATOM 1020 N N . GLU A 1 136 ? 8.008 5.465 -14.977 1 96.56 136 GLU A N 1
ATOM 1021 C CA . GLU A 1 136 ? 7.848 6.641 -14.133 1 96.56 136 GLU A CA 1
ATOM 1022 C C . GLU A 1 136 ? 7.18 6.277 -12.805 1 96.56 136 GLU A C 1
ATOM 1024 O O . GLU A 1 136 ? 7.266 7.027 -11.836 1 96.56 136 GLU A O 1
ATOM 1029 N N . GLU A 1 137 ? 6.52 5.145 -12.812 1 98.44 137 GLU A N 1
ATOM 1030 C CA . GLU A 1 137 ? 5.816 4.727 -11.602 1 98.44 137 GLU A CA 1
ATOM 1031 C C . GLU A 1 137 ? 6.746 3.965 -10.656 1 98.44 137 GLU A C 1
ATOM 1033 O O . GLU A 1 137 ? 6.391 3.703 -9.508 1 98.44 137 GLU A O 1
ATOM 1038 N N . LEU A 1 138 ? 7.902 3.516 -11.188 1 98.69 138 LEU A N 1
ATOM 1039 C CA . LEU A 1 138 ? 8.93 2.959 -10.312 1 98.69 138 LEU A CA 1
ATOM 1040 C C . LEU A 1 138 ? 9.656 4.066 -9.547 1 98.69 138 LEU A C 1
ATOM 1042 O O . LEU A 1 138 ? 10.227 4.973 -10.156 1 98.69 138 LEU A O 1
ATOM 1046 N N . CYS A 1 139 ? 9.609 3.998 -8.219 1 98.75 139 CYS A N 1
ATOM 1047 C CA . CYS A 1 139 ? 10.148 5.039 -7.355 1 98.75 139 CYS A CA 1
ATOM 1048 C C . CYS A 1 139 ? 11.344 4.523 -6.566 1 98.75 139 CYS A C 1
ATOM 1050 O O . CYS A 1 139 ? 11.188 3.971 -5.477 1 98.75 139 CYS A O 1
ATOM 1052 N N . PRO A 1 140 ? 12.531 4.766 -7.117 1 97.56 140 PRO A N 1
ATOM 1053 C CA . PRO A 1 140 ? 13.703 4.352 -6.34 1 97.56 140 PRO A CA 1
ATOM 1054 C C . PRO A 1 140 ? 13.719 4.938 -4.93 1 97.56 140 PRO A C 1
ATOM 1056 O O . PRO A 1 140 ? 13.273 6.07 -4.723 1 97.56 140 PRO A O 1
ATOM 1059 N N . ARG A 1 141 ? 14.211 4.137 -4.012 1 97.56 141 ARG A N 1
ATOM 1060 C CA . ARG A 1 141 ? 14.391 4.617 -2.645 1 97.56 141 ARG A CA 1
ATOM 1061 C C . ARG A 1 141 ? 15.602 5.531 -2.535 1 97.56 141 ARG A C 1
ATOM 1063 O O . ARG A 1 141 ? 16.719 5.066 -2.271 1 97.56 141 ARG A O 1
ATOM 1070 N N . THR A 1 142 ? 15.398 6.793 -2.631 1 93.69 142 THR A N 1
ATOM 1071 C CA . THR A 1 142 ? 16.484 7.762 -2.764 1 93.69 142 THR A CA 1
ATOM 1072 C C . THR A 1 142 ? 16.922 8.273 -1.395 1 93.69 142 THR A C 1
ATOM 1074 O O . THR A 1 142 ? 17.828 9.102 -1.298 1 93.69 142 THR A O 1
ATOM 1077 N N . ARG A 1 143 ? 16.281 7.844 -0.38 1 87.88 143 ARG A N 1
ATOM 1078 C CA . ARG A 1 143 ? 16.703 8.156 0.982 1 87.88 143 ARG A CA 1
ATOM 1079 C C . ARG A 1 143 ? 16.688 6.914 1.863 1 87.88 143 ARG A C 1
ATOM 1081 O O . ARG A 1 143 ? 15.953 5.957 1.58 1 87.88 143 ARG A O 1
ATOM 1088 N N . MET B 1 1 ? -23.312 5.543 12.43 1 75.44 1 MET B N 1
ATOM 1089 C CA . MET B 1 1 ? -22.422 6.688 12.219 1 75.44 1 MET B CA 1
ATOM 1090 C C . MET B 1 1 ? -22.125 6.887 10.742 1 75.44 1 MET B C 1
ATOM 1092 O O . MET B 1 1 ? -22.344 5.98 9.93 1 75.44 1 MET B O 1
ATOM 1096 N N . ALA B 1 2 ? -21.609 8.07 10.422 1 91.31 2 ALA B N 1
ATOM 1097 C CA . ALA B 1 2 ? -21.516 8.391 9 1 91.31 2 ALA B CA 1
ATOM 1098 C C . ALA B 1 2 ? -20.266 7.777 8.375 1 91.31 2 ALA B C 1
ATOM 1100 O O . ALA B 1 2 ? -19.188 7.781 8.992 1 91.31 2 ALA B O 1
ATOM 1101 N N . ILE B 1 3 ? -20.312 7.047 7.281 1 96.25 3 ILE B N 1
ATOM 1102 C CA . ILE B 1 3 ? -19.172 6.586 6.496 1 96.25 3 ILE B CA 1
ATOM 1103 C C . ILE B 1 3 ? -18.516 7.773 5.785 1 96.25 3 ILE B C 1
ATOM 1105 O O . ILE B 1 3 ? -19.188 8.531 5.082 1 96.25 3 ILE B O 1
ATOM 1109 N N . GLU B 1 4 ? -17.25 8.008 6.113 1 98.31 4 GLU B N 1
ATOM 1110 C CA . GLU B 1 4 ? -16.453 9.094 5.539 1 98.31 4 GLU B CA 1
ATOM 1111 C C . GLU B 1 4 ? -15.219 8.547 4.836 1 98.31 4 GLU B C 1
ATOM 1113 O O . GLU B 1 4 ? -14.852 7.383 5.016 1 98.31 4 GLU B O 1
ATOM 1118 N N . ARG B 1 5 ? -14.773 9.391 3.996 1 98.62 5 ARG B N 1
ATOM 1119 C CA . ARG B 1 5 ? -13.453 9.148 3.414 1 98.62 5 ARG B CA 1
ATOM 1120 C C . ARG B 1 5 ? -12.453 10.195 3.889 1 98.62 5 ARG B C 1
ATOM 1122 O O . ARG B 1 5 ? -12.812 11.344 4.145 1 98.62 5 ARG B O 1
ATOM 1129 N N . THR B 1 6 ? -11.219 9.812 4.043 1 98.88 6 THR B N 1
ATOM 1130 C CA . THR B 1 6 ? -10.133 10.727 4.371 1 98.88 6 THR B CA 1
ATOM 1131 C C . THR B 1 6 ? -8.883 10.398 3.553 1 98.88 6 THR B C 1
ATOM 1133 O O . THR B 1 6 ? -8.82 9.352 2.902 1 98.88 6 THR B O 1
ATOM 1136 N N . PHE B 1 7 ? -8.023 11.352 3.486 1 98.94 7 PHE B N 1
ATOM 1137 C CA . PHE B 1 7 ? -6.777 11.227 2.736 1 98.94 7 PHE B CA 1
ATOM 1138 C C . PHE B 1 7 ? -5.594 11.031 3.676 1 98.94 7 PHE B C 1
ATOM 1140 O O . PHE B 1 7 ? -5.543 11.641 4.746 1 98.94 7 PHE B O 1
ATOM 1147 N N . SER B 1 8 ? -4.645 10.227 3.23 1 98.94 8 SER B N 1
ATOM 1148 C CA . SER B 1 8 ? -3.482 9.906 4.051 1 98.94 8 SER B CA 1
ATOM 1149 C C . SER B 1 8 ? -2.213 9.828 3.209 1 98.94 8 SER B C 1
ATOM 1151 O O . SER B 1 8 ? -2.248 9.359 2.068 1 98.94 8 SER B O 1
ATOM 1153 N N . ILE B 1 9 ? -1.093 10.266 3.729 1 98.94 9 ILE B N 1
ATOM 1154 C CA . ILE B 1 9 ? 0.23 10.094 3.137 1 98.94 9 ILE B CA 1
ATOM 1155 C C . ILE B 1 9 ? 1.163 9.43 4.141 1 98.94 9 ILE B C 1
ATOM 1157 O O . ILE B 1 9 ? 1.252 9.852 5.297 1 98.94 9 ILE B O 1
ATOM 1161 N N . ILE B 1 10 ? 1.769 8.398 3.799 1 98.94 10 ILE B N 1
ATOM 1162 C CA . ILE B 1 10 ? 3.002 8 4.469 1 98.94 10 ILE B CA 1
ATOM 1163 C C . ILE B 1 10 ? 4.184 8.75 3.857 1 98.94 10 ILE B C 1
ATOM 1165 O O . ILE B 1 10 ? 4.457 8.625 2.66 1 98.94 10 ILE B O 1
ATOM 1169 N N . LYS B 1 11 ? 4.883 9.461 4.66 1 98.88 11 LYS B N 1
ATOM 1170 C CA . LYS B 1 11 ? 5.844 10.445 4.188 1 98.88 11 LYS B CA 1
ATOM 1171 C C . LYS B 1 11 ? 7.203 9.812 3.912 1 98.88 11 LYS B C 1
ATOM 1173 O O . LYS B 1 11 ? 7.414 8.633 4.219 1 98.88 11 LYS B O 1
ATOM 1178 N N . PRO B 1 12 ? 8.148 10.562 3.297 1 98.75 12 PRO B N 1
ATOM 1179 C CA . PRO B 1 12 ? 9.398 9.984 2.795 1 98.75 12 PRO B CA 1
ATOM 1180 C C . PRO B 1 12 ? 10.219 9.312 3.891 1 98.75 12 PRO B C 1
ATOM 1182 O O . PRO B 1 12 ? 10.836 8.273 3.648 1 98.75 12 PRO B O 1
ATOM 1185 N N . ASP B 1 13 ? 10.234 9.844 5.074 1 98.38 13 ASP B N 1
ATOM 1186 C CA . ASP B 1 13 ? 11.047 9.281 6.148 1 98.38 13 ASP B CA 1
ATOM 1187 C C . ASP B 1 13 ? 10.547 7.891 6.543 1 98.38 13 ASP B C 1
ATOM 1189 O O . ASP B 1 13 ? 11.336 6.961 6.707 1 98.38 13 ASP B O 1
ATOM 1193 N N . ALA B 1 14 ? 9.25 7.762 6.695 1 98.69 14 ALA B N 1
ATOM 1194 C CA . ALA B 1 14 ? 8.664 6.48 7.074 1 98.69 14 ALA B CA 1
ATOM 1195 C C . ALA B 1 14 ? 8.797 5.465 5.945 1 98.69 14 ALA B C 1
ATOM 1197 O O . ALA B 1 14 ? 9.023 4.277 6.195 1 98.69 14 ALA B O 1
ATOM 1198 N N . VAL B 1 15 ? 8.641 5.902 4.672 1 98.88 15 VAL B N 1
ATOM 1199 C CA . VAL B 1 15 ? 8.844 5.016 3.531 1 98.88 15 VAL B CA 1
ATOM 1200 C C . VAL B 1 15 ? 10.297 4.527 3.514 1 98.88 15 VAL B C 1
ATOM 1202 O O . VAL B 1 15 ? 10.547 3.336 3.336 1 98.88 15 VAL B O 1
ATOM 1205 N N . ALA B 1 16 ? 11.219 5.414 3.744 1 98.56 16 ALA B N 1
ATOM 1206 C CA . ALA B 1 16 ? 12.641 5.086 3.719 1 98.56 16 ALA B CA 1
ATOM 1207 C C . ALA B 1 16 ? 12.984 4.039 4.773 1 98.56 16 ALA B C 1
ATOM 1209 O O . ALA B 1 16 ? 13.875 3.207 4.57 1 98.56 16 ALA B O 1
ATOM 1210 N N . LYS B 1 17 ? 12.25 4.047 5.816 1 98.25 17 LYS B N 1
ATOM 1211 C CA . LYS B 1 17 ? 12.547 3.168 6.945 1 98.25 17 LYS B CA 1
ATOM 1212 C C . LYS B 1 17 ? 11.766 1.861 6.84 1 98.25 17 LYS B C 1
ATOM 1214 O O . LYS B 1 17 ? 11.758 1.06 7.777 1 98.25 17 LYS B O 1
ATOM 1219 N N . ASN B 1 18 ? 11.07 1.642 5.738 1 98.69 18 ASN B N 1
ATOM 1220 C CA . ASN B 1 18 ? 10.281 0.432 5.523 1 98.69 18 ASN B CA 1
ATOM 1221 C C . ASN B 1 18 ? 9.172 0.292 6.559 1 98.69 18 ASN B C 1
ATOM 1223 O O . ASN B 1 18 ? 8.984 -0.784 7.129 1 98.69 18 ASN B O 1
ATOM 1227 N N . ASN B 1 19 ? 8.406 1.374 6.723 1 98.81 19 ASN B N 1
ATOM 1228 C CA . ASN B 1 19 ? 7.332 1.349 7.711 1 98.81 19 ASN B CA 1
ATOM 1229 C C . ASN B 1 19 ? 5.957 1.394 7.051 1 98.81 19 ASN B C 1
ATOM 1231 O O . ASN B 1 19 ? 4.949 1.615 7.719 1 98.81 19 ASN B O 1
ATOM 1235 N N . ILE B 1 20 ? 5.844 1.238 5.754 1 98.94 20 ILE B N 1
ATOM 1236 C CA . ILE B 1 20 ? 4.566 1.312 5.047 1 98.94 20 ILE B CA 1
ATOM 1237 C C . ILE B 1 20 ? 3.602 0.275 5.621 1 98.94 20 ILE B C 1
ATOM 1239 O O . ILE B 1 20 ? 2.477 0.608 5.996 1 98.94 20 ILE B O 1
ATOM 1243 N N . GLY B 1 21 ? 4.062 -0.972 5.699 1 98.88 21 GLY B N 1
ATOM 1244 C CA . GLY B 1 21 ? 3.217 -2.059 6.164 1 98.88 21 GLY B CA 1
ATOM 1245 C C . GLY B 1 21 ? 2.758 -1.886 7.598 1 98.88 21 GLY B C 1
ATOM 1246 O O . GLY B 1 21 ? 1.585 -2.104 7.914 1 98.88 21 GLY B O 1
ATOM 1247 N N . ALA B 1 22 ? 3.668 -1.544 8.461 1 98.88 22 ALA B N 1
ATOM 1248 C CA . ALA B 1 22 ? 3.33 -1.331 9.867 1 98.88 22 ALA B CA 1
ATOM 1249 C C . ALA B 1 22 ? 2.264 -0.25 10.016 1 98.88 22 ALA B C 1
ATOM 1251 O O . ALA B 1 22 ? 1.332 -0.394 10.812 1 98.88 22 ALA B O 1
ATOM 1252 N N . ILE B 1 23 ? 2.369 0.809 9.266 1 98.94 23 ILE B N 1
ATOM 1253 C CA . ILE B 1 23 ? 1.435 1.926 9.352 1 98.94 23 ILE B CA 1
ATOM 1254 C C . ILE B 1 23 ? 0.092 1.521 8.75 1 98.94 23 ILE B C 1
ATOM 1256 O O . ILE B 1 23 ? -0.961 1.756 9.344 1 98.94 23 ILE B O 1
ATOM 1260 N N . TYR B 1 24 ? 0.087 0.889 7.543 1 98.94 24 TYR B N 1
ATOM 1261 C CA . TYR B 1 24 ? -1.146 0.395 6.941 1 98.94 24 TYR B CA 1
ATOM 1262 C C . TYR B 1 24 ? -1.88 -0.543 7.891 1 98.94 24 TYR B C 1
ATOM 1264 O O . TYR B 1 24 ? -3.109 -0.509 7.98 1 98.94 24 TYR B O 1
ATOM 1272 N N . ASN B 1 25 ? -1.098 -1.372 8.547 1 98.81 25 ASN B N 1
ATOM 1273 C CA . ASN B 1 25 ? -1.707 -2.33 9.461 1 98.81 25 ASN B CA 1
ATOM 1274 C C . ASN B 1 25 ? -2.473 -1.628 10.578 1 98.81 25 ASN B C 1
ATOM 1276 O O . ASN B 1 25 ? -3.512 -2.115 11.031 1 98.81 25 ASN B O 1
ATOM 1280 N N . ARG B 1 26 ? -1.972 -0.501 11.031 1 98.69 26 ARG B N 1
ATOM 1281 C CA . ARG B 1 26 ? -2.67 0.261 12.062 1 98.69 26 ARG B CA 1
ATOM 1282 C C . ARG B 1 26 ? -3.996 0.804 11.539 1 98.69 26 ARG B C 1
ATOM 1284 O O . ARG B 1 26 ? -4.992 0.825 12.266 1 98.69 26 ARG B O 1
ATOM 1291 N N . PHE B 1 27 ? -4.035 1.329 10.273 1 98.81 27 PHE B N 1
ATOM 1292 C CA . PHE B 1 27 ? -5.281 1.798 9.672 1 98.81 27 PHE B CA 1
ATOM 1293 C C . PHE B 1 27 ? -6.305 0.673 9.609 1 98.81 27 PHE B C 1
ATOM 1295 O O . PHE B 1 27 ? -7.445 0.839 10.055 1 98.81 27 PHE B O 1
ATOM 1302 N N . GLU B 1 28 ? -5.852 -0.457 9.125 1 98.81 28 GLU B N 1
ATOM 1303 C CA . GLU B 1 28 ? -6.758 -1.567 8.844 1 98.81 28 GLU B CA 1
ATOM 1304 C C . GLU B 1 28 ? -7.262 -2.207 10.141 1 98.81 28 GLU B C 1
ATOM 1306 O O . GLU B 1 28 ? -8.43 -2.605 10.227 1 98.81 28 GLU B O 1
ATOM 1311 N N . THR B 1 29 ? -6.414 -2.312 11.148 1 98.12 29 THR B N 1
ATOM 1312 C CA . THR B 1 29 ? -6.824 -2.91 12.414 1 98.12 29 THR B CA 1
ATOM 1313 C C . THR B 1 29 ? -7.801 -1.997 13.156 1 98.12 29 THR B C 1
ATOM 1315 O O . THR B 1 29 ? -8.57 -2.457 14 1 98.12 29 THR B O 1
ATOM 1318 N N . ALA B 1 30 ? -7.773 -0.717 12.844 1 98.12 30 ALA B N 1
ATOM 1319 C CA . ALA B 1 30 ? -8.695 0.245 13.438 1 98.12 30 ALA B CA 1
ATOM 1320 C C . ALA B 1 30 ? -10.016 0.279 12.68 1 98.12 30 ALA B C 1
ATOM 1322 O O . ALA B 1 30 ? -10.906 1.064 13.008 1 98.12 30 ALA B O 1
ATOM 1323 N N . GLY B 1 31 ? -10.109 -0.486 11.641 1 97.88 31 GLY B N 1
ATOM 1324 C CA . GLY B 1 31 ? -11.375 -0.629 10.938 1 97.88 31 GLY B CA 1
ATOM 1325 C C . GLY B 1 31 ? -11.469 0.251 9.703 1 97.88 31 GLY B C 1
ATOM 1326 O O . GLY B 1 31 ? -12.508 0.286 9.039 1 97.88 31 GLY B O 1
ATOM 1327 N N . LEU B 1 32 ? -10.445 1.022 9.414 1 98.81 32 LEU B N 1
ATOM 1328 C CA . LEU B 1 32 ? -10.422 1.811 8.188 1 98.81 32 LEU B CA 1
ATOM 1329 C C . LEU B 1 32 ? -10.047 0.941 6.988 1 98.81 32 LEU B C 1
ATOM 1331 O O . LEU B 1 32 ? -9.188 0.062 7.098 1 98.81 32 LEU B O 1
ATOM 1335 N N . LYS B 1 33 ? -10.68 1.175 5.867 1 98.88 33 LYS B N 1
ATOM 1336 C CA . LYS B 1 33 ? -10.438 0.421 4.641 1 98.88 33 LYS B CA 1
ATOM 1337 C C . LYS B 1 33 ? -9.695 1.27 3.613 1 98.88 33 LYS B C 1
ATOM 1339 O O . LYS B 1 33 ? -10.117 2.381 3.293 1 98.88 33 LYS B O 1
ATOM 1344 N N . ILE B 1 34 ? -8.609 0.776 3.137 1 98.94 34 ILE B N 1
ATOM 1345 C CA . ILE B 1 34 ? -7.934 1.421 2.018 1 98.94 34 ILE B CA 1
ATOM 1346 C C . ILE B 1 34 ? -8.734 1.198 0.734 1 98.94 34 ILE B C 1
ATOM 1348 O O . ILE B 1 34 ? -8.977 0.056 0.341 1 98.94 34 ILE B O 1
ATOM 1352 N N . ILE B 1 35 ? -9.086 2.316 0.055 1 98.94 35 ILE B N 1
ATOM 1353 C CA . ILE B 1 35 ? -9.914 2.143 -1.134 1 98.94 35 ILE B CA 1
ATOM 1354 C C . ILE B 1 35 ? -9.219 2.758 -2.344 1 98.94 35 ILE B C 1
ATOM 1356 O O . ILE B 1 35 ? -9.719 2.668 -3.469 1 98.94 35 ILE B O 1
ATOM 1360 N N . ALA B 1 36 ? -8.125 3.408 -2.168 1 98.94 36 ALA B N 1
ATOM 1361 C CA . ALA B 1 36 ? -7.16 3.84 -3.174 1 98.94 36 ALA B CA 1
ATOM 1362 C C . ALA B 1 36 ? -5.766 3.986 -2.57 1 98.94 36 ALA B C 1
ATOM 1364 O O . ALA B 1 36 ? -5.625 4.391 -1.413 1 98.94 36 ALA B O 1
ATOM 1365 N N . SER B 1 37 ? -4.824 3.695 -3.336 1 98.94 37 SER B N 1
ATOM 1366 C CA . SER B 1 37 ? -3.447 3.812 -2.867 1 98.94 37 SER B CA 1
ATOM 1367 C C . SER B 1 37 ? -2.463 3.77 -4.031 1 98.94 37 SER B C 1
ATOM 1369 O O . SER B 1 37 ? -2.654 3.014 -4.984 1 98.94 37 SER B O 1
ATOM 1371 N N . LYS B 1 38 ? -1.439 4.555 -3.986 1 98.88 38 LYS B N 1
ATOM 1372 C CA . LYS B 1 38 ? -0.321 4.414 -4.914 1 98.88 38 LYS B CA 1
ATOM 1373 C C . LYS B 1 38 ? 0.938 5.074 -4.359 1 98.88 38 LYS B C 1
ATOM 1375 O O . LYS B 1 38 ? 0.856 6 -3.549 1 98.88 38 LYS B O 1
ATOM 1380 N N . MET B 1 39 ? 2.062 4.559 -4.75 1 98.94 39 MET B N 1
ATOM 1381 C CA . MET B 1 39 ? 3.359 5.164 -4.457 1 98.94 39 MET B CA 1
ATOM 1382 C C . MET B 1 39 ? 3.705 6.23 -5.488 1 98.94 39 MET B C 1
ATOM 1384 O O . MET B 1 39 ? 3.498 6.031 -6.688 1 98.94 39 MET B O 1
ATOM 1388 N N . VAL B 1 40 ? 4.168 7.348 -5.027 1 98.75 40 VAL B N 1
ATOM 1389 C CA . VAL B 1 40 ? 4.59 8.422 -5.922 1 98.75 40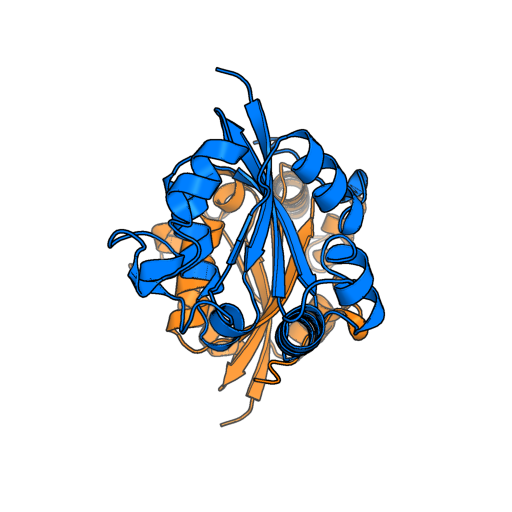 VAL B CA 1
ATOM 1390 C C . VAL B 1 40 ? 5.855 9.078 -5.379 1 98.75 40 VAL B C 1
ATOM 1392 O O . VAL B 1 40 ? 6.078 9.109 -4.168 1 98.75 40 VAL B O 1
ATOM 1395 N N . HIS B 1 41 ? 6.711 9.477 -6.281 1 98.69 41 HIS B N 1
ATOM 1396 C CA . HIS B 1 41 ? 7.758 10.438 -5.94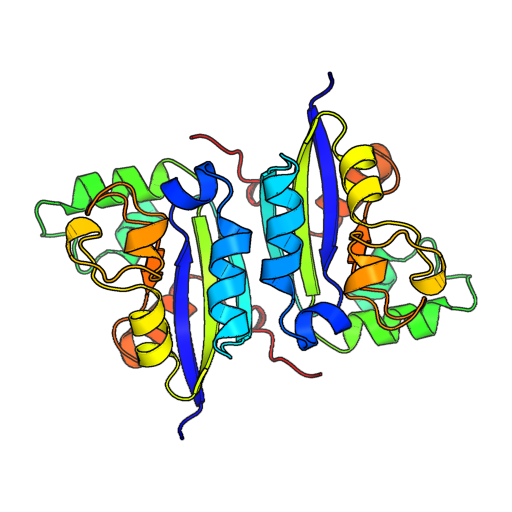9 1 98.69 41 HIS B CA 1
ATOM 1397 C C . HIS B 1 41 ? 7.41 11.828 -6.461 1 98.69 41 HIS B C 1
ATOM 1399 O O . HIS B 1 41 ? 7.461 12.086 -7.668 1 98.69 41 HIS B O 1
ATOM 1405 N N . LEU B 1 42 ? 7.059 12.695 -5.551 1 98.69 42 LEU B N 1
ATOM 1406 C CA . LEU B 1 42 ? 6.523 14 -5.93 1 98.69 42 LEU B CA 1
ATOM 1407 C C . LEU B 1 42 ? 7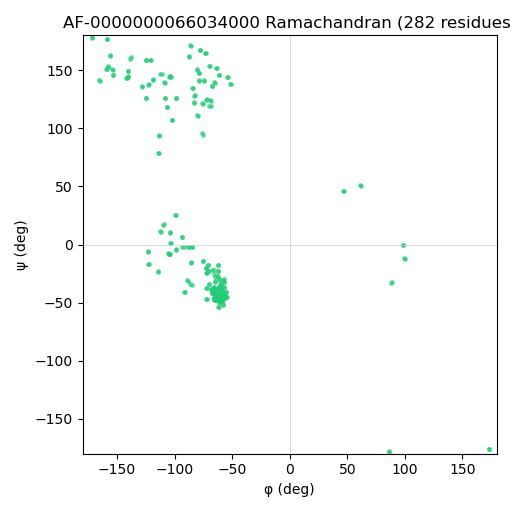.594 14.852 -6.605 1 98.69 42 LEU B C 1
ATOM 1409 O O . LEU B 1 42 ? 8.75 14.859 -6.176 1 98.69 42 LEU B O 1
ATOM 1413 N N . SER B 1 43 ? 7.176 15.492 -7.664 1 98.5 43 SER B N 1
ATOM 1414 C CA . SER B 1 43 ? 7.973 16.609 -8.133 1 98.5 43 SER B CA 1
ATOM 1415 C C . SER B 1 43 ? 7.824 17.828 -7.215 1 98.5 43 SER B C 1
ATOM 1417 O O . SER B 1 43 ? 6.918 17.859 -6.379 1 98.5 43 SER B O 1
ATOM 1419 N N . LYS B 1 44 ? 8.719 18.781 -7.367 1 98.56 44 LYS B N 1
ATOM 1420 C CA . LYS B 1 44 ? 8.602 20.031 -6.621 1 98.56 44 LYS B CA 1
ATOM 1421 C C . LYS B 1 44 ? 7.254 20.703 -6.887 1 98.56 44 LYS B C 1
ATOM 1423 O O . LYS B 1 44 ? 6.594 21.172 -5.953 1 98.56 44 LYS B O 1
ATOM 1428 N N . GLU B 1 45 ? 6.867 20.766 -8.148 1 98.62 45 GLU B N 1
ATOM 1429 C CA . GLU B 1 45 ? 5.605 21.391 -8.547 1 98.62 45 GLU B CA 1
ATOM 1430 C C . GLU B 1 45 ? 4.418 20.688 -7.895 1 98.62 45 GLU B C 1
ATOM 1432 O O . GLU B 1 45 ? 3.5 21.344 -7.398 1 98.62 45 GLU B O 1
ATOM 1437 N N . GLN B 1 46 ? 4.387 19.391 -7.859 1 98.69 46 GLN B N 1
ATOM 1438 C CA . GLN B 1 46 ? 3.314 18.625 -7.23 1 98.69 46 GLN B CA 1
ATOM 1439 C C . GLN B 1 46 ? 3.242 18.906 -5.734 1 98.69 46 GLN B C 1
ATOM 1441 O O . GLN B 1 46 ? 2.156 19.094 -5.184 1 98.69 46 GLN B O 1
ATOM 1446 N N . ALA B 1 47 ? 4.41 18.891 -5.078 1 98.81 47 ALA B N 1
ATOM 1447 C CA . ALA B 1 47 ? 4.441 19.141 -3.639 1 98.81 47 ALA B CA 1
ATOM 1448 C C . ALA B 1 47 ? 3.961 20.562 -3.32 1 98.81 47 ALA B C 1
ATOM 1450 O O . ALA B 1 47 ? 3.154 20.75 -2.408 1 98.81 47 ALA B O 1
ATOM 1451 N N . GLU B 1 48 ? 4.43 21.562 -4.078 1 98.75 48 GLU B N 1
ATOM 1452 C CA . GLU B 1 48 ? 4 22.938 -3.891 1 98.75 48 GLU B CA 1
ATOM 1453 C C . GLU B 1 48 ? 2.498 23.094 -4.109 1 98.75 48 GLU B C 1
ATOM 1455 O O . GLU B 1 48 ? 1.828 23.828 -3.381 1 98.75 48 GLU B O 1
ATOM 1460 N N . GLY B 1 49 ? 2.006 22.453 -5.105 1 98.69 49 GLY B N 1
ATOM 1461 C CA . GLY B 1 49 ? 0.578 22.484 -5.375 1 98.69 49 GLY B CA 1
ATOM 1462 C C . GLY B 1 49 ? -0.254 21.891 -4.262 1 98.69 49 GLY B C 1
ATOM 1463 O O . GLY B 1 49 ? -1.254 22.469 -3.838 1 98.69 49 GLY B O 1
ATOM 1464 N N . PHE B 1 50 ? 0.17 20.812 -3.766 1 98.69 50 PHE B N 1
ATOM 1465 C CA . PHE B 1 50 ? -0.573 20.109 -2.719 1 98.69 50 PHE B CA 1
ATOM 1466 C C . PHE B 1 50 ? -0.582 20.938 -1.432 1 98.69 50 PHE B C 1
ATOM 1468 O O . PHE B 1 50 ? -1.6 21 -0.737 1 98.69 50 PHE B O 1
ATOM 1475 N N . TYR B 1 51 ? 0.563 21.5 -1.14 1 98.19 51 TYR B N 1
ATOM 1476 C CA . TYR B 1 51 ? 0.702 22.25 0.109 1 98.19 51 TYR B CA 1
ATOM 1477 C C . TYR B 1 51 ? 0.565 23.734 -0.127 1 98.19 51 TYR B C 1
ATOM 1479 O O . TYR B 1 51 ? 1.091 24.547 0.644 1 98.19 51 TYR B O 1
ATOM 1487 N N . ALA B 1 52 ? -0.107 24.156 -1.145 1 97.81 52 ALA B N 1
ATOM 1488 C CA . ALA B 1 52 ? -0.198 25.547 -1.573 1 97.81 52 ALA B CA 1
ATOM 1489 C C . ALA B 1 52 ? -0.734 26.438 -0.451 1 97.81 52 ALA B C 1
ATOM 1491 O O . ALA B 1 52 ? -0.36 27.594 -0.342 1 97.81 52 ALA B O 1
ATOM 1492 N N . GLU B 1 53 ? -1.582 25.922 0.385 1 95.81 53 GLU B N 1
ATOM 1493 C CA . GLU B 1 53 ? -2.162 26.672 1.489 1 95.81 53 GLU B CA 1
ATOM 1494 C C . GLU B 1 53 ? -1.088 27.125 2.473 1 95.81 53 GLU B C 1
ATOM 1496 O O . GLU B 1 53 ? -1.314 28.047 3.271 1 95.81 53 GLU B O 1
ATOM 1501 N N . HIS B 1 54 ? 0.107 26.5 2.426 1 96.5 54 HIS B N 1
ATOM 1502 C CA . HIS B 1 54 ? 1.207 26.828 3.324 1 96.5 54 HIS B CA 1
ATOM 1503 C C . HIS B 1 54 ? 2.271 27.656 2.613 1 96.5 54 HIS B C 1
ATOM 1505 O O . HIS B 1 54 ? 3.35 27.891 3.162 1 96.5 54 HIS B O 1
ATOM 1511 N N . SER B 1 55 ? 1.998 28.125 1.425 1 97.5 55 SER B N 1
ATOM 1512 C CA . SER B 1 55 ? 3.018 28.703 0.56 1 97.5 55 SER B CA 1
ATOM 1513 C C . SER B 1 55 ? 3.646 29.938 1.202 1 97.5 55 SER B C 1
ATOM 1515 O O . SER B 1 55 ? 4.789 30.297 0.898 1 97.5 55 SER B O 1
ATOM 1517 N N . GLU B 1 56 ? 2.902 30.578 2.148 1 97.75 56 GLU B N 1
ATOM 1518 C CA . GLU B 1 56 ? 3.416 31.812 2.764 1 97.75 56 GLU B CA 1
ATOM 1519 C C . GLU B 1 56 ? 4.059 31.516 4.117 1 97.75 56 GLU B C 1
ATOM 1521 O O . GLU B 1 56 ? 4.555 32.438 4.781 1 97.75 56 GLU B O 1
ATOM 1526 N N . ARG B 1 57 ? 4.004 30.328 4.574 1 96.75 57 ARG B N 1
ATOM 1527 C CA . ARG B 1 57 ? 4.562 29.938 5.867 1 96.75 57 ARG B CA 1
ATOM 1528 C C . ARG B 1 57 ? 6.074 29.75 5.773 1 96.75 57 ARG B C 1
ATOM 1530 O O . ARG B 1 57 ? 6.582 29.281 4.75 1 96.75 57 ARG B O 1
ATOM 1537 N N . PRO B 1 58 ? 6.797 30.062 6.875 1 97.19 58 PRO B N 1
ATOM 1538 C CA . PRO B 1 58 ? 8.258 29.984 6.855 1 97.19 58 PRO B CA 1
ATOM 1539 C C . PRO B 1 58 ? 8.773 28.578 6.602 1 97.19 58 PRO B C 1
ATOM 1541 O O . PRO B 1 58 ? 9.867 28.406 6.062 1 97.19 58 PRO B O 1
ATOM 1544 N N . PHE B 1 59 ? 8.047 27.641 6.938 1 96.25 59 PHE B N 1
ATOM 1545 C CA . PHE B 1 59 ? 8.516 26.266 6.82 1 96.25 59 PHE B CA 1
ATOM 1546 C C . PHE B 1 59 ? 8.203 25.703 5.438 1 96.25 59 PHE B C 1
ATOM 1548 O O . PHE B 1 59 ? 8.578 24.578 5.125 1 96.25 59 PHE B O 1
ATOM 1555 N N . PHE B 1 60 ? 7.551 26.422 4.543 1 98.06 60 PHE B N 1
ATOM 1556 C CA . PHE B 1 60 ? 7.035 25.922 3.275 1 98.06 60 PHE B CA 1
ATOM 1557 C C . PHE B 1 60 ? 8.156 25.328 2.432 1 98.06 60 PHE B C 1
ATOM 1559 O O . PHE B 1 60 ? 8.031 24.203 1.925 1 98.06 60 PHE B O 1
ATOM 1566 N N . GLY B 1 61 ? 9.25 25.984 2.281 1 98.06 61 GLY B N 1
ATOM 1567 C CA . GLY B 1 61 ? 10.375 25.5 1.507 1 98.06 61 GLY B CA 1
ATOM 1568 C C . GLY B 1 61 ? 10.938 24.188 2.027 1 98.06 61 GLY B C 1
ATOM 1569 O O . GLY B 1 61 ? 11.18 23.25 1.253 1 98.06 61 GLY B O 1
ATOM 1570 N N . ALA B 1 62 ? 11.172 24.109 3.322 1 98.12 62 ALA B N 1
ATOM 1571 C CA . ALA B 1 62 ? 11.688 22.891 3.951 1 98.12 62 ALA B CA 1
ATOM 1572 C C . ALA B 1 62 ? 10.703 21.734 3.803 1 98.12 62 ALA B C 1
ATOM 1574 O O . ALA B 1 62 ? 11.102 20.594 3.59 1 98.12 62 ALA B O 1
ATOM 1575 N N . LEU B 1 63 ? 9.445 22.062 3.918 1 98.19 63 LEU B N 1
ATOM 1576 C CA . LEU B 1 63 ? 8.398 21.062 3.738 1 98.19 63 LEU B CA 1
ATOM 1577 C C . LEU B 1 63 ? 8.445 20.469 2.334 1 98.19 63 LEU B C 1
ATOM 1579 O O . LEU B 1 63 ? 8.438 19.25 2.17 1 98.19 63 LEU B O 1
ATOM 1583 N N . VAL B 1 64 ? 8.5 21.312 1.354 1 98.75 64 VAL B N 1
ATOM 1584 C CA . VAL B 1 64 ? 8.547 20.859 -0.036 1 98.75 64 VAL B CA 1
ATOM 1585 C C . VAL B 1 64 ? 9.812 20.047 -0.272 1 98.75 64 VAL B C 1
ATOM 1587 O O . VAL B 1 64 ? 9.766 18.984 -0.901 1 98.75 64 VAL B O 1
ATOM 1590 N N . ALA B 1 65 ? 10.938 20.484 0.258 1 98.56 65 ALA B N 1
ATOM 1591 C CA . ALA B 1 65 ? 12.195 19.75 0.121 1 98.56 65 ALA B CA 1
ATOM 1592 C C . ALA B 1 65 ? 12.094 18.359 0.74 1 98.56 65 ALA B C 1
ATOM 1594 O O . ALA B 1 65 ? 12.539 17.375 0.147 1 98.56 65 ALA B O 1
ATOM 1595 N N . PHE B 1 66 ? 11.523 18.297 1.842 1 98.5 66 PHE B N 1
ATOM 1596 C CA . PHE B 1 66 ? 11.352 17.031 2.537 1 98.5 66 PHE B CA 1
ATOM 1597 C C . PHE B 1 66 ? 10.445 16.094 1.741 1 98.5 66 PHE B C 1
ATOM 1599 O O . PHE B 1 66 ? 10.797 14.945 1.492 1 98.5 66 PHE B O 1
ATOM 1606 N N . MET B 1 67 ? 9.305 16.562 1.258 1 98.62 67 MET B N 1
ATOM 1607 C CA . MET B 1 67 ? 8.281 15.75 0.617 1 98.62 67 MET B CA 1
ATOM 1608 C C . MET B 1 67 ? 8.75 15.266 -0.752 1 98.62 67 MET B C 1
ATOM 1610 O O . MET B 1 67 ? 8.172 14.328 -1.313 1 98.62 67 MET B O 1
ATOM 1614 N N . THR B 1 68 ? 9.773 15.898 -1.284 1 98.56 68 THR B N 1
ATOM 1615 C CA . THR B 1 68 ? 10.297 15.477 -2.578 1 98.56 68 THR B CA 1
ATOM 1616 C C . THR B 1 68 ? 11.594 14.695 -2.406 1 98.56 68 THR B C 1
ATOM 1618 O O . THR B 1 68 ? 12.211 14.281 -3.391 1 98.56 68 THR B O 1
ATOM 1621 N N . SER B 1 69 ? 12.086 14.461 -1.17 1 98.56 69 SER B N 1
ATOM 1622 C CA . SER B 1 69 ? 13.383 13.859 -0.879 1 98.56 69 SER B CA 1
ATOM 1623 C C . SER B 1 69 ? 13.359 12.352 -1.122 1 98.56 69 SER B C 1
ATOM 1625 O O . SER B 1 69 ? 14.406 11.711 -1.183 1 98.56 69 SER B O 1
ATOM 1627 N N . GLY B 1 70 ? 12.156 11.758 -1.265 1 98.69 70 GLY B N 1
ATOM 1628 C CA . GLY B 1 70 ? 11.922 10.344 -1.531 1 98.69 70 GLY B CA 1
ATOM 1629 C C . GLY B 1 70 ? 10.477 10.023 -1.838 1 98.69 70 GLY B C 1
ATOM 1630 O O . GLY B 1 70 ? 9.617 10.914 -1.828 1 98.69 70 GLY B O 1
ATOM 1631 N N . PRO B 1 71 ? 10.227 8.766 -2.121 1 98.88 71 PRO B N 1
ATOM 1632 C CA . PRO B 1 71 ? 8.852 8.375 -2.451 1 98.88 71 PRO B CA 1
ATOM 1633 C C . PRO B 1 71 ? 7.914 8.438 -1.249 1 98.88 71 PRO B C 1
ATOM 1635 O O . PRO B 1 71 ? 8.367 8.391 -0.103 1 98.88 71 PRO B O 1
ATOM 1638 N N . ILE B 1 72 ? 6.672 8.625 -1.537 1 98.94 72 ILE B N 1
ATOM 1639 C CA . ILE B 1 72 ? 5.609 8.617 -0.538 1 98.94 72 ILE B CA 1
ATOM 1640 C C . ILE B 1 72 ? 4.543 7.59 -0.928 1 98.94 72 ILE B C 1
ATOM 1642 O O . ILE B 1 72 ? 4.504 7.133 -2.072 1 98.94 72 ILE B O 1
ATOM 1646 N N . MET B 1 73 ? 3.77 7.152 -0.001 1 98.94 73 MET B N 1
ATOM 1647 C CA . MET B 1 73 ? 2.547 6.395 -0.248 1 98.94 73 MET B CA 1
ATOM 1648 C C . MET B 1 73 ? 1.313 7.25 0.025 1 98.94 73 MET B C 1
ATOM 1650 O O . MET B 1 73 ? 1.115 7.723 1.146 1 98.94 73 MET B O 1
ATOM 1654 N N . VAL B 1 74 ? 0.48 7.484 -0.984 1 98.94 74 VAL B N 1
ATOM 1655 C CA . VAL B 1 74 ? -0.778 8.195 -0.784 1 98.94 74 VAL B CA 1
ATOM 1656 C C . VAL B 1 74 ? -1.94 7.207 -0.802 1 98.94 74 VAL B C 1
ATOM 1658 O O . VAL B 1 74 ? -1.912 6.223 -1.544 1 98.94 74 VAL B O 1
ATOM 1661 N N . GLN B 1 75 ? -2.961 7.477 0.016 1 98.88 75 GLN B N 1
ATOM 1662 C CA . GLN B 1 75 ? -4.102 6.562 0.036 1 98.88 75 GLN B CA 1
ATOM 1663 C C . GLN B 1 75 ? -5.375 7.285 0.467 1 98.88 75 GLN B C 1
ATOM 1665 O O . GLN B 1 75 ? -5.312 8.328 1.125 1 98.88 75 GLN B O 1
ATOM 1670 N N . THR B 1 76 ? -6.441 6.832 0.002 1 98.94 76 THR B N 1
ATOM 1671 C CA . THR B 1 76 ? -7.773 7.172 0.492 1 98.94 76 THR B CA 1
ATOM 1672 C C . THR B 1 76 ? -8.297 6.09 1.433 1 98.94 76 THR B C 1
ATOM 1674 O O . THR B 1 76 ? -8.266 4.902 1.098 1 98.94 76 THR B O 1
ATOM 1677 N N . LEU B 1 77 ? -8.688 6.48 2.59 1 98.94 77 LEU B N 1
ATOM 1678 C CA . LEU B 1 77 ? -9.242 5.582 3.598 1 98.94 77 LEU B CA 1
ATOM 1679 C C . LEU B 1 77 ? -10.734 5.816 3.773 1 98.94 77 LEU B C 1
ATOM 1681 O O . LEU B 1 77 ? -11.195 6.957 3.744 1 98.94 77 LEU B O 1
ATOM 1685 N N . GLU B 1 78 ? -11.461 4.77 3.926 1 98.88 78 GLU B N 1
ATOM 1686 C CA . GLU B 1 78 ? -12.906 4.832 4.133 1 98.88 78 GLU B CA 1
ATOM 1687 C C . GLU B 1 78 ? -13.305 4.133 5.43 1 98.88 78 GLU B C 1
ATOM 1689 O O . GLU B 1 78 ? -12.781 3.068 5.758 1 98.88 78 GLU B O 1
ATOM 1694 N N . GLY B 1 79 ? -14.203 4.684 6.219 1 98.5 79 GLY B N 1
ATOM 1695 C CA . GLY B 1 79 ? -14.727 4.102 7.445 1 98.5 79 GLY B CA 1
ATOM 1696 C C . GLY B 1 79 ? -15.617 5.047 8.219 1 98.5 79 GLY B C 1
ATOM 1697 O O . GLY B 1 79 ? -15.953 6.129 7.734 1 98.5 79 GLY B O 1
ATOM 1698 N N . GLU B 1 80 ? -16.031 4.582 9.359 1 98.12 80 GLU B N 1
ATOM 1699 C CA . GLU B 1 80 ? -16.844 5.414 10.242 1 98.12 80 GLU B CA 1
ATOM 1700 C C . GLU B 1 80 ? -16.031 6.566 10.82 1 98.12 80 GLU B C 1
ATOM 1702 O O . GLU B 1 80 ? -14.992 6.344 11.445 1 98.12 80 GLU B O 1
ATOM 1707 N N . ASN B 1 81 ? -16.547 7.855 10.586 1 98.19 81 ASN B N 1
ATOM 1708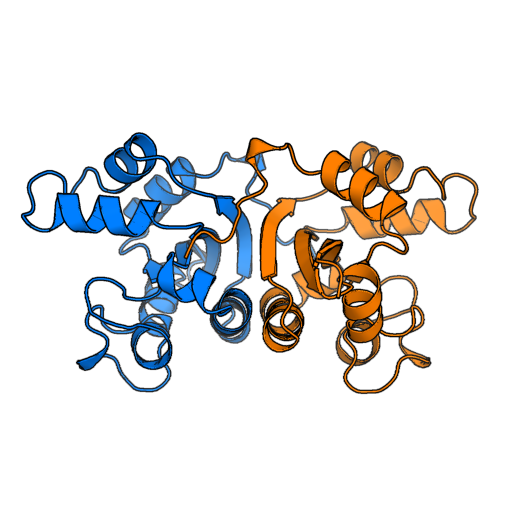 C CA . ASN B 1 81 ? -15.82 9.031 11.047 1 98.19 81 ASN B CA 1
ATOM 1709 C C . ASN B 1 81 ? -14.344 8.961 10.68 1 98.19 81 ASN B C 1
ATOM 1711 O O . ASN B 1 81 ? -13.477 9.156 11.531 1 98.19 81 ASN B O 1
ATOM 1715 N N . ALA B 1 82 ? -14.086 8.602 9.461 1 98.75 82 ALA B N 1
ATOM 1716 C CA . ALA B 1 82 ? -12.742 8.258 9.008 1 98.75 82 ALA B CA 1
ATOM 1717 C C . ALA B 1 82 ? -11.766 9.398 9.258 1 98.75 82 ALA B C 1
ATOM 1719 O O . ALA B 1 82 ? -10.602 9.172 9.586 1 98.75 82 ALA B O 1
ATOM 1720 N N . VAL B 1 83 ? -12.203 10.672 9.078 1 98.75 83 VAL B N 1
ATOM 1721 C CA . VAL B 1 83 ? -11.297 11.797 9.281 1 98.75 83 VAL B CA 1
ATOM 1722 C C . VAL B 1 83 ? -10.812 11.82 10.727 1 98.75 83 VAL B C 1
ATOM 1724 O O . VAL B 1 83 ? -9.602 11.805 10.984 1 98.75 83 VAL B O 1
ATOM 1727 N N . LEU B 1 84 ? -11.742 11.805 11.625 1 98.31 84 LEU B N 1
ATOM 1728 C CA . LEU B 1 84 ? -11.398 11.852 13.047 1 98.31 84 LEU B CA 1
ATOM 1729 C C . LEU B 1 84 ? -10.656 10.586 13.469 1 98.31 84 LEU B C 1
ATOM 1731 O O . LEU B 1 84 ? -9.656 10.664 14.188 1 98.31 84 LEU B O 1
ATOM 1735 N N . ALA B 1 85 ? -11.156 9.422 13.086 1 98.5 85 ALA B N 1
ATOM 1736 C CA . ALA B 1 85 ? -10.516 8.156 13.43 1 98.5 85 ALA B CA 1
ATOM 1737 C C . ALA B 1 85 ? -9.062 8.133 12.977 1 98.5 85 ALA B C 1
ATOM 1739 O O . ALA B 1 85 ? -8.18 7.711 13.727 1 98.5 85 ALA B O 1
ATOM 1740 N N . HIS B 1 86 ? -8.844 8.57 11.773 1 98.81 86 HIS B N 1
ATOM 1741 C CA . HIS B 1 86 ? -7.488 8.594 11.227 1 98.81 86 HIS B CA 1
ATOM 1742 C C . HIS B 1 86 ? -6.598 9.555 12.008 1 98.81 86 HIS B C 1
ATOM 1744 O O . HIS B 1 86 ? -5.445 9.242 12.305 1 98.81 86 HIS B O 1
ATOM 1750 N N . ARG B 1 87 ? -7.062 10.719 12.305 1 98.62 87 ARG B N 1
ATOM 1751 C CA . ARG B 1 87 ? -6.273 11.688 13.055 1 98.62 87 ARG B CA 1
ATOM 1752 C C . ARG B 1 87 ? -5.91 11.148 14.43 1 98.62 87 ARG B C 1
ATOM 1754 O O . ARG B 1 87 ? -4.82 11.414 14.945 1 98.62 87 ARG B O 1
ATOM 1761 N N . ASP B 1 88 ? -6.809 10.422 15.008 1 98.44 88 ASP B N 1
ATOM 1762 C CA . ASP B 1 88 ? -6.535 9.805 16.297 1 98.44 88 ASP B CA 1
ATOM 1763 C C . ASP B 1 88 ? -5.402 8.781 16.203 1 98.44 88 ASP B C 1
ATOM 1765 O O . ASP B 1 88 ? -4.562 8.688 17.094 1 98.44 88 ASP B O 1
ATOM 1769 N N . ILE B 1 89 ? -5.344 8.023 15.141 1 98.62 89 ILE B N 1
ATOM 1770 C CA . ILE B 1 89 ? -4.301 7.031 14.891 1 98.62 89 ILE B CA 1
ATOM 1771 C C . ILE B 1 89 ? -2.963 7.73 14.672 1 98.62 89 ILE B C 1
ATOM 1773 O O . ILE B 1 89 ? -1.923 7.254 15.125 1 98.62 89 ILE B O 1
ATOM 1777 N N . LEU B 1 90 ? -2.982 8.836 14.008 1 98.69 90 LEU B N 1
ATOM 1778 C CA . LEU B 1 90 ? -1.764 9.578 13.703 1 98.69 90 LEU B CA 1
ATOM 1779 C C . LEU B 1 90 ? -1.128 10.117 14.984 1 98.69 90 LEU B C 1
ATOM 1781 O O . LEU B 1 90 ? 0.082 9.984 15.18 1 98.69 90 LEU B O 1
ATOM 1785 N N . GLY B 1 91 ? -2.002 10.734 15.82 1 98.56 91 GLY B N 1
ATOM 1786 C CA . GLY B 1 91 ? -1.495 11.414 17 1 98.56 91 GLY B CA 1
ATOM 1787 C C . GLY B 1 91 ? -1.074 12.844 16.719 1 98.56 91 GLY B C 1
ATOM 1788 O O . GLY B 1 91 ? -1.14 13.312 15.586 1 98.56 91 GLY B O 1
ATOM 1789 N N . ALA B 1 92 ? -0.591 13.469 17.734 1 97.81 92 ALA B N 1
ATOM 1790 C CA . ALA B 1 92 ? -0.205 14.875 17.656 1 97.81 92 ALA B CA 1
ATOM 1791 C C . ALA B 1 92 ? 0.899 15.078 16.625 1 97.81 92 ALA B C 1
ATOM 1793 O O . ALA B 1 92 ? 1.762 14.219 16.453 1 97.81 92 ALA B O 1
ATOM 1794 N N . THR B 1 93 ? 0.86 16.25 15.945 1 96.5 93 THR B N 1
ATOM 1795 C CA . THR B 1 93 ? 1.818 16.578 14.898 1 96.5 93 THR B CA 1
ATOM 1796 C C . THR B 1 93 ? 3.248 16.516 15.43 1 96.5 93 THR B C 1
ATOM 1798 O O . THR B 1 93 ? 4.141 15.992 14.758 1 96.5 93 THR B O 1
ATOM 1801 N N . ASN B 1 94 ? 3.385 17.062 16.641 1 97.06 94 ASN B N 1
ATOM 1802 C CA . ASN B 1 94 ? 4.688 16.938 17.281 1 97.06 94 ASN B CA 1
ATOM 1803 C C . ASN B 1 94 ? 4.871 15.562 17.922 1 97.06 94 ASN B C 1
ATOM 1805 O O . ASN B 1 94 ? 4.242 15.258 18.938 1 97.06 94 ASN B O 1
ATOM 1809 N N . PRO B 1 95 ? 5.77 14.773 17.328 1 97.81 95 PRO B N 1
ATOM 1810 C CA . PRO B 1 95 ? 5.926 13.414 17.844 1 97.81 95 PRO B CA 1
ATOM 1811 C C . PRO B 1 95 ? 6.281 13.383 19.328 1 97.81 95 PRO B C 1
ATOM 1813 O O . PRO B 1 95 ? 5.895 12.445 20.047 1 97.81 95 PRO B O 1
ATOM 1816 N N . ALA B 1 96 ? 6.98 14.414 19.812 1 96.94 96 ALA B N 1
ATOM 1817 C CA . ALA B 1 96 ? 7.367 14.461 21.219 1 96.94 96 ALA B CA 1
ATOM 1818 C C . ALA B 1 96 ? 6.145 14.617 22.125 1 96.94 96 ALA B C 1
ATOM 1820 O O . ALA B 1 96 ? 6.191 14.281 23.312 1 96.94 96 ALA B O 1
ATOM 1821 N N . GLU B 1 97 ? 5.102 15.094 21.625 1 97.88 97 GLU B N 1
ATOM 1822 C CA . GLU B 1 97 ? 3.869 15.312 22.375 1 97.88 97 GLU B CA 1
ATOM 1823 C C . GLU B 1 97 ? 2.82 14.258 22.047 1 97.88 97 GLU B C 1
ATOM 1825 O O . GLU B 1 97 ? 1.736 14.25 22.625 1 97.88 97 GLU B O 1
ATOM 1830 N N . ALA B 1 98 ? 3.068 13.445 21.078 1 98.31 98 ALA B N 1
ATOM 1831 C CA . ALA B 1 98 ? 2.104 12.438 20.641 1 98.31 98 ALA B CA 1
ATOM 1832 C C . ALA B 1 98 ? 2.043 11.281 21.641 1 98.31 98 ALA B C 1
ATOM 1834 O O . ALA B 1 98 ? 3.072 10.852 22.172 1 98.31 98 ALA B O 1
ATOM 1835 N N . ALA B 1 99 ? 0.901 10.773 21.891 1 98.38 99 ALA B N 1
ATOM 1836 C CA . ALA B 1 99 ? 0.718 9.656 22.828 1 98.38 99 ALA B CA 1
ATOM 1837 C C . ALA B 1 99 ? 1.396 8.391 22.297 1 98.38 99 ALA B C 1
ATOM 1839 O O . ALA B 1 99 ? 1.353 8.102 21.109 1 98.38 99 ALA B O 1
ATOM 1840 N N . PRO B 1 100 ? 2.059 7.625 23.234 1 97.81 100 PRO B N 1
ATOM 1841 C CA . PRO B 1 100 ? 2.594 6.332 22.797 1 97.81 100 PRO B CA 1
ATOM 1842 C C . PRO B 1 100 ? 1.552 5.473 22.094 1 97.81 100 PRO B C 1
ATOM 1844 O O . PRO B 1 100 ? 0.391 5.43 22.5 1 97.81 100 PRO B O 1
ATOM 1847 N N . GLY B 1 101 ? 1.961 4.801 20.984 1 98.12 101 GLY B N 1
ATOM 1848 C CA . GLY B 1 101 ? 1.037 3.963 20.234 1 98.12 101 GLY B CA 1
ATOM 1849 C C . GLY B 1 101 ? 0.48 4.648 19 1 98.12 101 GLY B C 1
ATOM 1850 O O . GLY B 1 101 ? -0.121 3.998 18.141 1 98.12 101 GLY B O 1
ATOM 1851 N N . THR B 1 102 ? 0.684 5.938 18.875 1 98.75 102 THR B N 1
ATOM 1852 C CA . THR B 1 102 ? 0.278 6.641 17.656 1 98.75 102 THR B CA 1
ATOM 1853 C C . THR B 1 102 ? 1.384 6.582 16.609 1 98.75 102 THR B C 1
ATOM 1855 O O . THR B 1 102 ? 2.537 6.293 16.922 1 98.75 102 THR B O 1
ATOM 1858 N N . ILE B 1 103 ? 1.051 6.824 15.43 1 98.81 103 ILE B N 1
ATOM 1859 C CA . ILE B 1 103 ? 1.967 6.688 14.305 1 98.81 103 ILE B CA 1
ATOM 1860 C C . ILE B 1 103 ? 3.117 7.68 14.453 1 98.81 103 ILE B C 1
ATOM 1862 O O . ILE B 1 103 ? 4.285 7.312 14.305 1 98.81 103 ILE B O 1
ATOM 1866 N N . ARG B 1 104 ? 2.777 8.898 14.734 1 98.81 104 ARG B N 1
ATOM 1867 C CA . ARG B 1 104 ? 3.824 9.922 14.773 1 98.81 104 ARG B CA 1
ATOM 1868 C C . ARG B 1 104 ? 4.734 9.719 15.977 1 98.81 104 ARG B C 1
ATOM 1870 O O . ARG B 1 104 ? 5.938 9.992 15.906 1 98.81 104 ARG B O 1
ATOM 1877 N N . ALA B 1 105 ? 4.199 9.242 17.125 1 98.62 105 ALA B N 1
ATOM 1878 C CA . ALA B 1 105 ? 5.035 8.914 18.281 1 98.62 105 ALA B CA 1
ATOM 1879 C C . ALA B 1 105 ? 5.973 7.754 17.969 1 98.62 105 ALA B C 1
ATOM 1881 O O . ALA B 1 105 ? 7.145 7.77 18.359 1 98.62 105 ALA B O 1
ATOM 1882 N N . ASP B 1 106 ? 5.516 6.816 17.25 1 98.75 106 ASP B N 1
ATOM 1883 C CA . ASP B 1 106 ? 6.23 5.555 17.094 1 98.75 106 ASP B CA 1
ATOM 1884 C C . ASP B 1 106 ? 7.203 5.609 15.922 1 98.75 106 ASP B C 1
ATOM 1886 O O . ASP B 1 106 ? 8.242 4.953 15.945 1 98.75 106 ASP B O 1
ATOM 1890 N N . PHE B 1 107 ? 6.887 6.418 14.836 1 98.62 107 PHE B N 1
ATOM 1891 C CA . PHE B 1 107 ? 7.629 6.246 13.594 1 98.62 107 PHE B CA 1
ATOM 1892 C C . PHE B 1 107 ? 8.297 7.551 13.172 1 98.62 107 PHE B C 1
ATOM 1894 O O . PHE B 1 107 ? 9.18 7.555 12.312 1 98.62 107 PHE B O 1
ATOM 1901 N N . ALA B 1 108 ? 7.871 8.664 13.734 1 98.25 108 ALA B N 1
ATOM 1902 C CA . ALA B 1 108 ? 8.367 9.953 13.266 1 98.25 108 ALA B CA 1
ATOM 1903 C C . ALA B 1 108 ? 9.734 10.266 13.867 1 98.25 108 ALA B C 1
ATOM 1905 O O . ALA B 1 108 ? 10.047 9.812 14.977 1 98.25 108 ALA B O 1
ATOM 1906 N N . GLU B 1 109 ? 10.477 11 13.117 1 95.94 109 GLU B N 1
ATOM 1907 C CA . GLU B 1 109 ? 11.789 11.453 13.594 1 95.94 109 GLU B CA 1
ATOM 1908 C C . GLU B 1 109 ? 11.688 12.805 14.289 1 95.94 109 GLU B C 1
ATOM 1910 O O . GLU B 1 109 ? 12.383 13.055 15.273 1 95.94 109 GLU B O 1
ATOM 1915 N N . SER B 1 110 ? 10.906 13.695 13.75 1 96.88 110 SER B N 1
ATOM 1916 C CA . SER B 1 110 ? 10.773 15.07 14.227 1 96.88 110 SER B CA 1
ATOM 1917 C C . SER B 1 110 ? 9.461 15.688 13.773 1 96.88 110 SER B C 1
ATOM 1919 O O . SER B 1 110 ? 8.688 15.055 13.055 1 96.88 110 SER B O 1
ATOM 1921 N N . ILE B 1 111 ? 9.219 16.859 14.188 1 95.81 111 ILE B N 1
ATOM 1922 C CA . ILE B 1 111 ? 8.008 17.578 13.812 1 95.81 111 ILE B CA 1
ATOM 1923 C C . ILE B 1 111 ? 8.016 17.844 12.312 1 95.81 111 ILE B C 1
ATOM 1925 O O . ILE B 1 111 ? 6.957 17.859 11.672 1 95.81 111 ILE B O 1
ATOM 1929 N N . ASP B 1 112 ? 9.219 17.969 11.633 1 95.38 112 ASP B N 1
ATOM 1930 C CA . ASP B 1 112 ? 9.344 18.234 10.203 1 95.38 112 ASP B CA 1
ATOM 1931 C C . ASP B 1 112 ? 9.266 16.953 9.391 1 95.38 112 ASP B C 1
ATOM 1933 O O . ASP B 1 112 ? 8.836 16.969 8.227 1 95.38 112 ASP B O 1
ATOM 1937 N N . GLU B 1 113 ? 9.773 15.898 9.922 1 97.31 113 GLU B N 1
ATOM 1938 C CA . GLU B 1 113 ? 9.695 14.555 9.359 1 97.31 113 GLU B CA 1
ATOM 1939 C C . GLU B 1 113 ? 8.852 13.641 10.234 1 97.31 113 GLU B C 1
ATOM 1941 O O . GLU B 1 113 ? 9.391 12.805 10.969 1 97.31 113 GLU B O 1
ATOM 1946 N N . ASN B 1 114 ? 7.578 13.805 10.078 1 97.81 114 ASN B N 1
ATOM 1947 C CA . ASN B 1 114 ? 6.695 13.289 11.117 1 97.81 114 ASN B CA 1
ATOM 1948 C C . ASN B 1 114 ? 5.906 12.078 10.625 1 97.81 114 ASN B C 1
ATOM 1950 O O . ASN B 1 114 ? 4.816 11.797 11.133 1 97.81 114 ASN B O 1
ATOM 1954 N N . ALA B 1 115 ? 6.246 11.398 9.562 1 98.62 115 ALA B N 1
ATOM 1955 C CA . ALA B 1 115 ? 5.879 10.047 9.148 1 98.62 115 ALA B CA 1
ATOM 1956 C C . ALA B 1 115 ? 4.598 10.055 8.32 1 98.62 115 ALA B C 1
ATOM 1958 O O . ALA B 1 115 ? 4.418 9.219 7.438 1 98.62 115 ALA B O 1
ATOM 1959 N N . ALA B 1 116 ? 3.678 11.016 8.633 1 98.75 116 ALA B N 1
ATOM 1960 C CA . ALA B 1 116 ? 2.393 10.852 7.957 1 98.75 116 ALA B CA 1
ATOM 1961 C C . ALA B 1 116 ? 1.635 12.18 7.902 1 98.75 116 ALA B C 1
ATOM 1963 O O . ALA B 1 116 ? 1.905 13.086 8.688 1 98.75 116 ALA B O 1
ATOM 1964 N N . HIS B 1 117 ? 0.804 12.289 6.906 1 98.62 117 HIS B N 1
ATOM 1965 C CA . HIS B 1 117 ? -0.154 13.367 6.719 1 98.62 117 HIS B CA 1
ATOM 1966 C C . HIS B 1 117 ? -1.586 12.844 6.711 1 98.62 117 HIS B C 1
ATOM 1968 O O . HIS B 1 117 ? -1.847 11.75 6.203 1 98.62 117 HIS B O 1
ATOM 1974 N N . GLY B 1 118 ? -2.51 13.555 7.293 1 98.62 118 GLY B N 1
ATOM 1975 C CA . GLY B 1 118 ? -3.932 13.258 7.254 1 98.62 118 GLY B CA 1
ATOM 1976 C C . GLY B 1 118 ? -4.801 14.492 7.117 1 98.62 118 GLY B C 1
ATOM 1977 O O . GLY B 1 118 ? -4.465 15.555 7.645 1 98.62 118 GLY B O 1
ATOM 1978 N N . SER B 1 119 ? -5.914 14.281 6.465 1 98.44 119 SER B N 1
ATOM 1979 C CA . SER B 1 119 ? -6.852 15.383 6.281 1 98.44 119 SER B CA 1
ATOM 1980 C C . SER B 1 119 ? -7.398 15.875 7.621 1 98.44 119 SER B C 1
ATOM 1982 O O . SER B 1 119 ? -7.512 15.094 8.57 1 98.44 119 SER B O 1
ATOM 1984 N N . ASP B 1 120 ? -7.781 17.188 7.688 1 96.88 120 ASP B N 1
ATOM 1985 C CA . ASP B 1 120 ? -8.266 17.734 8.945 1 96.88 120 ASP B CA 1
ATOM 1986 C C . ASP B 1 120 ? -9.781 17.922 8.914 1 96.88 120 ASP B C 1
ATOM 1988 O O . ASP B 1 120 ? -10.391 18.281 9.922 1 96.88 120 ASP B O 1
ATOM 1992 N N . SER B 1 121 ? -10.383 17.719 7.758 1 98 121 SER B N 1
ATOM 1993 C CA . SER B 1 121 ? -11.828 17.828 7.59 1 98 121 SER B CA 1
ATOM 1994 C C . SER B 1 121 ? -12.305 17.016 6.391 1 98 121 SER B C 1
ATOM 1996 O O . SER B 1 121 ? -11.5 16.609 5.547 1 98 121 SER B O 1
ATOM 1998 N N . VAL B 1 122 ? -13.586 16.766 6.375 1 97.94 122 VAL B N 1
ATOM 1999 C CA . VAL B 1 122 ? -14.172 16.062 5.242 1 97.94 122 VAL B CA 1
ATOM 2000 C C . VAL B 1 122 ? -13.969 16.859 3.963 1 97.94 122 VAL B C 1
ATOM 2002 O O . VAL B 1 122 ? -13.672 16.297 2.908 1 97.94 122 VAL B O 1
ATOM 2005 N N . ALA B 1 123 ? -14.062 18.203 4.086 1 98 123 ALA B N 1
ATOM 2006 C CA . ALA B 1 123 ? -13.883 19.078 2.928 1 98 123 ALA B CA 1
ATOM 2007 C C . ALA B 1 123 ? -12.453 19 2.402 1 98 123 ALA B C 1
ATOM 2009 O O . ALA B 1 123 ? -12.234 18.891 1.193 1 98 123 ALA B O 1
ATOM 2010 N N . SER B 1 124 ? -11.492 19.062 3.254 1 97.88 124 SER B N 1
ATOM 2011 C CA . SER B 1 124 ? -10.102 18.953 2.83 1 97.88 124 SER B CA 1
ATOM 2012 C C . SER B 1 124 ? -9.797 17.578 2.262 1 97.88 124 SER B C 1
ATOM 2014 O O . SER B 1 124 ? -9.016 17.438 1.315 1 97.88 124 SER B O 1
ATOM 2016 N N . ALA B 1 125 ? -10.414 16.578 2.873 1 98.69 125 ALA B N 1
ATOM 2017 C CA . ALA B 1 125 ? -10.227 15.211 2.379 1 98.69 125 ALA B CA 1
ATOM 2018 C C . ALA B 1 125 ? -10.672 15.094 0.924 1 98.69 125 ALA B C 1
ATOM 2020 O O . ALA B 1 125 ? -9.969 14.492 0.104 1 98.69 125 ALA B O 1
ATOM 2021 N N . GLU B 1 126 ? -11.766 15.625 0.627 1 98.38 126 GLU B N 1
ATOM 2022 C CA . GLU B 1 126 ? -12.281 15.57 -0.737 1 98.38 126 GLU B CA 1
ATOM 2023 C C . GLU B 1 126 ? -11.312 16.219 -1.721 1 98.38 126 GLU B C 1
ATOM 2025 O O . GLU B 1 126 ? -11.047 15.656 -2.789 1 98.38 126 GLU B O 1
ATOM 2030 N N . ARG B 1 127 ? -10.844 17.359 -1.371 1 98.19 127 ARG B N 1
ATOM 2031 C CA . ARG B 1 127 ? -9.891 18.078 -2.219 1 98.19 127 ARG B CA 1
ATOM 2032 C C . ARG B 1 127 ? -8.602 17.281 -2.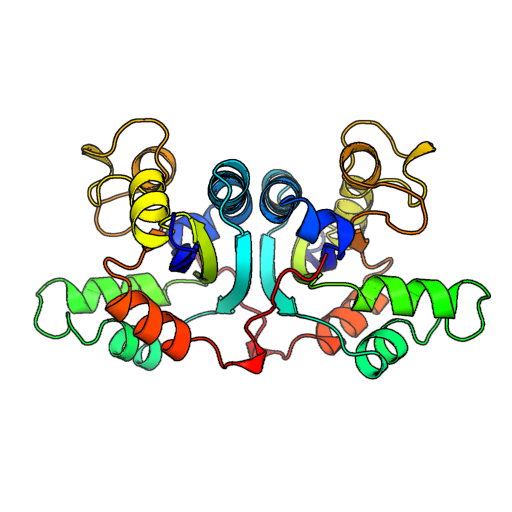387 1 98.19 127 ARG B C 1
ATOM 2034 O O . ARG B 1 127 ? -8.078 17.156 -3.496 1 98.19 127 ARG B O 1
ATOM 2041 N N . GLU B 1 128 ? -8.109 16.797 -1.304 1 98.75 128 GLU B N 1
ATOM 2042 C CA . GLU B 1 128 ? -6.832 16.094 -1.303 1 98.75 128 GLU B CA 1
ATOM 2043 C C . GLU B 1 128 ? -6.922 14.773 -2.057 1 98.75 128 GLU B C 1
ATOM 2045 O O . GLU B 1 128 ? -6.008 14.414 -2.799 1 98.75 128 GLU B O 1
ATOM 2050 N N . VAL B 1 129 ? -8.016 14.031 -1.86 1 98.81 129 VAL B N 1
ATOM 2051 C CA . VAL B 1 129 ? -8.234 12.805 -2.615 1 98.81 129 VAL B CA 1
ATOM 2052 C C . VAL B 1 129 ? -8.258 13.109 -4.109 1 98.81 129 VAL B C 1
ATOM 2054 O O . VAL B 1 129 ? -7.602 12.422 -4.898 1 98.81 129 VAL B O 1
ATOM 2057 N N . ALA B 1 130 ? -8.859 14.172 -4.477 1 98.69 130 ALA B N 1
ATOM 2058 C CA . ALA B 1 130 ? -9.008 14.539 -5.887 1 98.69 130 ALA B CA 1
ATOM 2059 C C . ALA B 1 130 ? -7.68 15 -6.473 1 98.69 130 ALA B C 1
ATOM 2061 O O . ALA B 1 130 ? -7.484 14.969 -7.688 1 98.69 130 ALA B O 1
ATOM 2062 N N . TYR B 1 131 ? -6.805 15.477 -5.586 1 98.75 131 TYR B N 1
ATOM 2063 C CA . TYR B 1 131 ? -5.496 15.922 -6.055 1 98.75 131 TYR B CA 1
ATOM 2064 C C . TYR B 1 131 ? -4.691 14.758 -6.617 1 98.75 131 TYR B C 1
ATOM 2066 O O . TYR B 1 131 ? -3.922 14.93 -7.566 1 98.75 131 TYR B O 1
ATOM 2074 N N .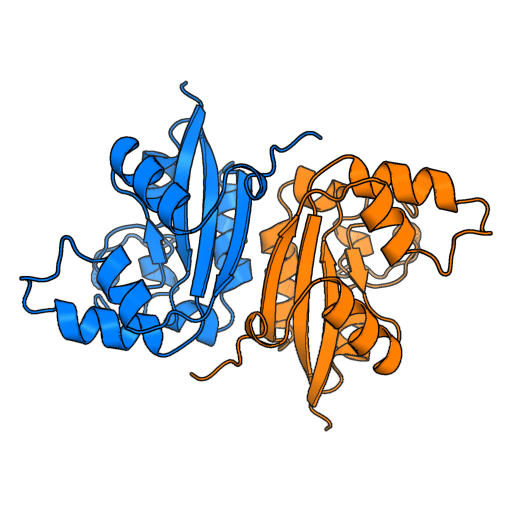 PHE B 1 132 ? -4.906 13.547 -6.07 1 98.75 132 PHE B N 1
ATOM 2075 C CA . PHE B 1 132 ? -4.012 12.445 -6.391 1 98.75 132 PHE B CA 1
ATOM 2076 C C . PHE B 1 132 ? -4.754 11.352 -7.16 1 98.75 132 PHE B C 1
ATOM 2078 O O . PHE B 1 132 ? -4.133 10.547 -7.852 1 98.75 132 PHE B O 1
ATOM 2085 N N . PHE B 1 133 ? -6.062 11.312 -6.992 1 98.75 133 PHE B N 1
ATOM 2086 C CA . PHE B 1 133 ? -6.785 10.164 -7.531 1 98.75 133 PHE B CA 1
ATOM 2087 C C . PHE B 1 133 ? -7.949 10.625 -8.406 1 98.75 133 PHE B C 1
ATOM 2089 O O . PHE B 1 133 ? -8.68 11.547 -8.039 1 98.75 133 PHE B O 1
ATOM 2096 N N . SER B 1 134 ? -8.102 9.984 -9.539 1 98.31 134 SER B N 1
ATOM 2097 C CA . SER B 1 134 ? -9.344 10.078 -10.305 1 98.31 134 SER B CA 1
ATOM 2098 C C . SER B 1 134 ? -10.43 9.195 -9.703 1 98.31 134 SER B C 1
ATOM 2100 O O . SER B 1 134 ? -10.148 8.359 -8.844 1 98.31 134 SER B O 1
ATOM 2102 N N . ALA B 1 135 ? -11.609 9.398 -10.148 1 97.19 135 ALA B N 1
ATOM 2103 C CA . ALA B 1 135 ? -12.727 8.594 -9.664 1 97.19 135 ALA B CA 1
ATOM 2104 C C . ALA B 1 135 ? -12.492 7.113 -9.953 1 97.19 135 ALA B C 1
ATOM 2106 O O . ALA B 1 135 ? -12.883 6.25 -9.156 1 97.19 135 ALA B O 1
ATOM 2107 N N . GLU B 1 136 ? -11.828 6.754 -11.055 1 96.56 136 GLU B N 1
ATOM 2108 C CA . GLU B 1 136 ? -11.594 5.375 -11.477 1 96.56 136 GLU B CA 1
ATOM 2109 C C . GLU B 1 136 ? -10.562 4.695 -10.594 1 96.56 136 GLU B C 1
ATOM 2111 O O . GLU B 1 136 ? -10.477 3.465 -10.555 1 96.56 136 GLU B O 1
ATOM 2116 N N . GLU B 1 137 ? -9.789 5.5 -9.922 1 98.44 137 GLU B N 1
ATOM 2117 C CA . GLU B 1 137 ? -8.742 4.945 -9.07 1 98.44 137 GLU B CA 1
ATOM 2118 C C . GLU B 1 137 ? -9.281 4.609 -7.68 1 98.44 137 GLU B C 1
ATOM 2120 O O . GLU B 1 137 ? -8.602 3.959 -6.887 1 98.44 137 GLU B O 1
ATOM 2125 N N . LEU B 1 138 ? -10.477 5.148 -7.352 1 98.69 138 LEU B N 1
ATOM 2126 C CA . LEU B 1 138 ? -11.148 4.719 -6.133 1 98.69 138 LEU B CA 1
ATOM 2127 C C . LEU B 1 138 ? -11.781 3.342 -6.316 1 98.69 138 LEU B C 1
ATOM 2129 O O . LEU B 1 138 ? -12.602 3.145 -7.219 1 98.69 138 LEU B O 1
ATOM 2133 N N . CYS B 1 139 ? -11.375 2.385 -5.477 1 98.75 139 CYS B N 1
ATOM 2134 C CA . CYS B 1 139 ? -11.797 0.993 -5.602 1 98.75 139 CYS B CA 1
ATOM 2135 C C . CYS B 1 139 ? -12.664 0.577 -4.418 1 98.75 139 CYS B C 1
ATOM 2137 O O . CYS B 1 139 ? -12.148 0.121 -3.395 1 98.75 139 CYS B O 1
ATOM 2139 N N . PRO B 1 140 ? -13.969 0.705 -4.602 1 97.5 140 PRO B N 1
ATOM 2140 C CA . PRO B 1 140 ? -14.828 0.239 -3.514 1 97.5 140 PRO B CA 1
ATOM 2141 C C . PRO B 1 140 ? -14.547 -1.205 -3.109 1 97.5 140 PRO B C 1
ATOM 2143 O O . PRO B 1 140 ? -14.203 -2.033 -3.959 1 97.5 140 PRO B O 1
ATOM 2146 N N . ARG B 1 141 ? -14.672 -1.452 -1.828 1 97.5 141 ARG B N 1
ATOM 2147 C CA . ARG B 1 141 ? -14.531 -2.814 -1.322 1 97.5 141 ARG B CA 1
ATOM 2148 C C . ARG B 1 141 ? -15.781 -3.637 -1.615 1 97.5 141 ARG B C 1
ATOM 2150 O O . ARG B 1 141 ? -16.719 -3.67 -0.807 1 97.5 141 ARG B O 1
ATOM 2157 N N . THR B 1 142 ? -15.781 -4.363 -2.66 1 93.5 142 THR B N 1
ATOM 2158 C CA . THR B 1 142 ? -16.984 -5.02 -3.176 1 93.5 142 THR B CA 1
ATOM 2159 C C . THR B 1 142 ? -17.094 -6.438 -2.631 1 93.5 142 THR B C 1
ATOM 2161 O O . THR B 1 142 ? -18.047 -7.156 -2.955 1 93.5 142 THR B O 1
ATOM 2164 N N . ARG B 1 143 ? -16.156 -6.84 -1.888 1 87.69 143 ARG B N 1
ATOM 2165 C CA . ARG B 1 143 ? -16.219 -8.133 -1.207 1 87.69 143 ARG B CA 1
ATOM 2166 C C . ARG B 1 143 ? -15.797 -8 0.253 1 87.69 143 ARG B C 1
ATOM 2168 O O . ARG B 1 143 ? -15.062 -7.082 0.612 1 87.69 143 ARG B O 1
#

Secondary structure (DSSP, 8-state):
--EEEEEEEE-HHHHHTT-HHHHHHHHHHTT-EEEEEEEE---HHHHHHHTGGGTTSTTHHHHHHHHTSS-EEEEEEEEETHHHHHHHHH--SSGGGSPTTSHHHHH-SSSSS-SEEE-SSHHHHHHHHHHH--GGG------/--EEEEEEEE-HHHHHTT-HHHHHHHHHHTT-EEEEEEEE---HHHHHHHTGGGTTSTTHHHHHHHHTSS-EEEEEEEEETHHHHHHHHH--SSGGGSPTTSHHHHH-SSSSS-SEEE-SSHHHHHHHHHHH--GGG------

=== Feature glossary ===
The features interleaved in this record are:

— What the protein is —

Sequence gives the chain of amino acids in standard one-letter code (A=alanine, C=cysteine, …, Y=tyrosine), read N→C. It is the only feature that is directly encoded by the gene; all structural features are derived from the folded form of this sequence.

Database cross-references. InterPro integrates a dozen domain/family signature databases into unified entries with residue-range hits. GO terms attach function/process/location labels with evidence codes. CATH codes position the fold in a four-level structural taxonomy. Organism is the NCBI-taxonomy species name.

— Where its atoms are —

Atomic coordinates in PDBx/mmCIF format — the same representation the Protein Data Bank distributes. Each line of the _atom_site loop places one backbone atom in Cartesian space (units: ångströms, origin: arbitrary).

The six renders are orthographic views along the three Cartesian axes in both directions. Representation (cartoon, sticks, or surface) and color scheme (sequence-rainbow or by-chain) vary across proteins so the training set covers all the common visualization conventions.

— Local backbone conformation —

Eight-state secondary structure (DSSP): H is the canonical α-helix, G the tighter 3₁₀-helix, I the wider π-helix; E/B are β-structure, T and S are turns and bends, and '-' is everything else. DSSP derives these from the pattern of main-chain N–H···O=C hydrogen bonds, not from the sequence.

P-SEA three-state annotation labels each residue as helix, strand, or coil based purely on the geometry of the Cα trace. It serves as a fallback when the full backbone (and thus DSSP) is unavailable.

The φ/ψ torsion pair specifies the backbone conformation at each residue. φ rotates about the N–Cα bond, ψ about the Cα–C bond. Steric clashes forbid most of the (φ, ψ) plane — the allowed regions (α-helix basin, β-sheet basin, left-handed helix) are the Ramachandran-allowed regions.

— Global shape and packing —

The geometric summary reports three shape descriptors. Rg (radius of gyration) measures how spread out the Cα atoms are about their centre of mass; compact globular proteins have small Rg, elongated or unfolded ones large. Cα contacts (<8 Å, |i−j|>4) count long-range residue pairs in spatial proximity — high for tightly packed folds, near zero for rods or random coil. The bounding-box extents give the protein's footprint along x, y, z in Å.

Solvent-accessible surface area (SASA) is the area in Å² traced out by the centre of a 1.4 Å probe sphere (a water molecule) rolled over the protein's van der Waals surface (Shrake–Rupley / Lee–Richards construction). Buried residues have near-zero SASA; fully exposed residues can exceed 200 Å². The total SASA scales roughly with the number of surface residues.

The contact map is a binary N×N matrix image: pixel (i, j) is dark where Cα_i and Cα_j are within 8 Å and |i−j|>4. Because the |i−j|>4 filter removes local helical contacts, off-diagonal stripes parallel to the main diagonal indicate parallel β-sheets; stripes perpendicular to it indicate antiparallel β-sheets. The Ramachandran plot scatters every residue's (φ, ψ) pair against the sterically allowed regions. The PAE heatmap renders the predicted-aligned-error matrix.

— Structural neighborhood —

3Di is Foldseek's structural alphabet. Each residue is assigned one of twenty discrete states based on how its Cα sits relative to its spatial (not sequential) neighbors. Aligning 3Di strings finds structural homologs roughly as well as full 3D superposition, but orders of magnitude faster.

Nearest PDB neighbors are the top structural matches found by Foldseek when searching this structure against the entire Protein Data Bank. Each hit reports a TM-score (0 to 1; >0.5 almost always implies the same fold) and an E-value. These are *structural* homologs — they may share no detectable sequence similarity.

— Confidence and disorder —

For AlphaFold models, the B-factor field carries pLDDT — the model's own estimate of local accuracy on a 0–100 scale. Regions with pLDDT<50 should be treated as essentially unmodeled; they often correspond to intrinsically disordered segments.

Crystallographic B-factors measure how much each atom's electron density is smeared out, in Å². They rise in mobile loops and surface residues and fall in the buried interior. In AlphaFold models this column is repurposed to hold pLDDT instead.

Predicted aligned error is AlphaFold's pairwise confidence. Unlike pLDDT (per-residue), PAE is per-residue-pair and captures whether two parts of the structure are co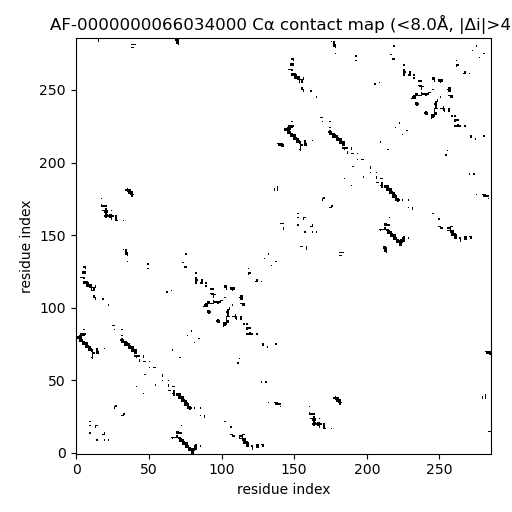rrectly placed relative to each other. Units are ångströms of expected positional error.